Protein AF-A0A7Y5MU22-F1 (afdb_monomer_lite)

Radius of gyration: 21.08 Å; chains: 1; bounding box: 46×29×66 Å

Foldseek 3Di:
DVVLVVLVVVLVVVLVVCVVVVHQSLLSVLVNLLVVLQVVLVVLLVLDDPPDPCVVCVVVVNVVLSVVSVCCCVPPAPSSGHSLPSLLVSLVVLLVSLVVSVVVQDPQCPVVPPPPPVPDDPPDPDPPPVVVLVNLLSVLVNLLSVLSNQLSVLCSVCSNCVVVCVVPVVVNVVSVVVNVVSVVSSVVSNCVSVCSNPPDDPPPDD

Structure (mmCIF, N/CA/C/O backbone):
data_AF-A0A7Y5MU22-F1
#
_entry.id   AF-A0A7Y5MU22-F1
#
loop_
_atom_site.group_PDB
_atom_site.id
_atom_site.type_symbol
_atom_site.label_atom_id
_atom_site.label_alt_id
_atom_site.label_comp_id
_atom_site.label_asym_id
_atom_site.label_entity_id
_atom_site.label_seq_id
_atom_site.pdbx_PDB_ins_code
_atom_site.Cartn_x
_atom_site.Cartn_y
_atom_site.Cartn_z
_atom_site.occupancy
_atom_site.B_iso_or_equiv
_atom_site.auth_seq_id
_atom_site.auth_comp_id
_atom_site.auth_asym_id
_atom_site.auth_atom_id
_atom_site.pdbx_PDB_model_num
ATOM 1 N N . MET A 1 1 ? -1.062 -7.713 10.197 1.00 87.12 1 MET A N 1
ATOM 2 C CA . MET A 1 1 ? 0.164 -6.887 10.253 1.00 87.12 1 MET A CA 1
ATOM 3 C C . MET A 1 1 ? 1.445 -7.706 10.388 1.00 87.12 1 MET A C 1
ATOM 5 O O . MET A 1 1 ? 2.319 -7.531 9.557 1.00 87.12 1 MET A O 1
ATOM 9 N N . GLY A 1 2 ? 1.568 -8.631 11.353 1.00 88.31 2 GLY A N 1
ATOM 10 C CA . GLY A 1 2 ? 2.774 -9.476 11.476 1.00 88.31 2 GLY A CA 1
ATOM 11 C C . GLY A 1 2 ? 3.145 -10.231 10.188 1.00 88.31 2 GLY A C 1
ATOM 12 O O . GLY A 1 2 ? 4.288 -10.161 9.751 1.00 88.31 2 GLY A O 1
ATOM 13 N N . TYR A 1 3 ? 2.160 -10.836 9.510 1.00 90.56 3 TYR A N 1
ATOM 14 C CA . TYR A 1 3 ? 2.365 -11.479 8.202 1.00 90.56 3 TYR A CA 1
ATOM 15 C C . TYR A 1 3 ? 2.928 -10.535 7.131 1.00 90.56 3 TYR A C 1
ATOM 17 O O . TYR A 1 3 ? 3.759 -10.948 6.332 1.00 90.56 3 TYR A O 1
ATOM 25 N N . PHE A 1 4 ? 2.513 -9.265 7.131 1.00 92.38 4 PHE A N 1
ATOM 26 C CA . PHE A 1 4 ? 3.014 -8.268 6.187 1.00 92.38 4 PHE A CA 1
ATOM 27 C C . PHE A 1 4 ? 4.481 -7.914 6.457 1.00 92.38 4 PHE A C 1
ATOM 29 O O . PHE A 1 4 ? 5.261 -7.828 5.517 1.00 92.38 4 PHE A O 1
ATOM 36 N N . LEU A 1 5 ? 4.884 -7.785 7.726 1.00 90.56 5 LEU A N 1
ATOM 37 C CA . LEU A 1 5 ? 6.290 -7.550 8.074 1.00 90.56 5 LEU A CA 1
ATOM 38 C C . LEU A 1 5 ? 7.186 -8.722 7.663 1.00 90.56 5 LEU A C 1
ATOM 40 O O . LEU A 1 5 ? 8.244 -8.501 7.081 1.00 90.56 5 LEU A O 1
ATOM 44 N N . LEU A 1 6 ? 6.741 -9.958 7.917 1.00 91.81 6 LEU A N 1
ATOM 45 C CA . LEU A 1 6 ? 7.460 -11.157 7.485 1.00 91.81 6 LEU A CA 1
ATOM 46 C C . LEU A 1 6 ? 7.599 -11.191 5.959 1.00 91.81 6 LEU A C 1
ATOM 48 O O . LEU A 1 6 ? 8.692 -11.393 5.440 1.00 91.81 6 LEU A O 1
ATOM 52 N N . PHE A 1 7 ? 6.501 -10.944 5.243 1.00 93.19 7 PHE A N 1
ATOM 53 C CA . PHE A 1 7 ? 6.488 -10.888 3.784 1.00 93.19 7 PHE A CA 1
ATOM 54 C C . PHE A 1 7 ? 7.436 -9.815 3.230 1.00 93.19 7 PHE A C 1
ATOM 56 O O . PHE A 1 7 ? 8.194 -10.077 2.296 1.00 93.19 7 PHE A O 1
ATOM 63 N N . ASN A 1 8 ? 7.439 -8.625 3.834 1.00 91.69 8 ASN A N 1
ATOM 64 C CA . ASN A 1 8 ? 8.326 -7.528 3.455 1.00 91.69 8 ASN A CA 1
ATOM 65 C C . ASN A 1 8 ? 9.801 -7.899 3.660 1.00 91.69 8 ASN A C 1
ATOM 67 O O . ASN A 1 8 ? 10.622 -7.691 2.771 1.00 91.69 8 ASN A O 1
ATOM 71 N N . TRP A 1 9 ? 10.126 -8.509 4.802 1.00 91.12 9 TRP A N 1
ATOM 72 C CA . TRP A 1 9 ? 11.481 -8.972 5.093 1.00 91.12 9 TRP A CA 1
ATOM 73 C C . TRP A 1 9 ? 11.945 -10.064 4.119 1.00 91.12 9 TRP A C 1
ATOM 75 O O . TRP A 1 9 ? 13.054 -9.983 3.599 1.00 91.12 9 TRP A O 1
ATOM 85 N N . LEU A 1 10 ? 11.083 -11.040 3.809 1.00 91.94 10 LEU A N 1
ATOM 86 C CA . LEU A 1 10 ? 11.374 -12.091 2.825 1.00 91.94 10 LEU A CA 1
ATOM 87 C C . LEU A 1 10 ? 11.595 -11.521 1.420 1.00 91.94 10 LEU A C 1
ATOM 89 O O . LEU A 1 10 ? 12.500 -11.960 0.715 1.00 91.94 10 LEU A O 1
ATOM 93 N N . THR A 1 11 ? 10.798 -10.529 1.024 1.00 90.50 11 THR A N 1
ATOM 94 C CA . THR A 1 11 ? 10.950 -9.846 -0.268 1.00 90.50 11 THR A CA 1
ATOM 95 C C . THR A 1 11 ? 12.281 -9.097 -0.331 1.00 90.50 11 THR A C 1
ATOM 97 O O . THR A 1 11 ? 13.021 -9.237 -1.297 1.00 90.50 11 THR A O 1
ATOM 100 N N . GLU A 1 12 ? 12.632 -8.343 0.709 1.00 89.50 12 GLU A N 1
ATOM 101 C CA . GLU A 1 12 ? 13.906 -7.618 0.781 1.00 89.50 12 GLU A CA 1
ATOM 102 C C . GLU A 1 12 ? 15.108 -8.579 0.759 1.00 89.50 12 GLU A C 1
ATOM 104 O O . GLU A 1 12 ? 16.077 -8.362 0.030 1.00 89.50 12 GLU A O 1
ATOM 109 N N . ALA A 1 13 ? 15.032 -9.683 1.508 1.00 89.19 13 ALA A N 1
ATOM 110 C CA . ALA A 1 13 ? 16.046 -10.733 1.480 1.00 89.19 13 ALA A CA 1
ATOM 111 C C . ALA A 1 13 ? 16.174 -11.350 0.077 1.00 89.19 13 ALA A C 1
ATOM 113 O O . ALA A 1 13 ? 17.283 -11.470 -0.445 1.00 89.19 13 ALA A O 1
ATOM 114 N N . GLY A 1 14 ? 15.048 -11.668 -0.569 1.00 89.88 14 GLY A N 1
ATOM 115 C CA . GLY A 1 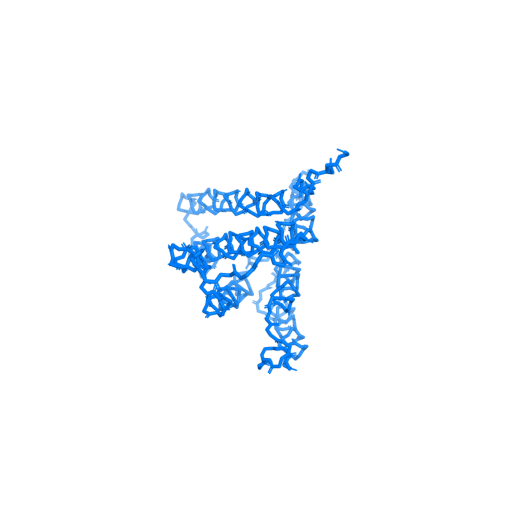14 ? 15.014 -12.177 -1.939 1.00 89.88 14 GLY A CA 1
ATOM 116 C C . GLY A 1 14 ? 15.605 -11.196 -2.953 1.00 89.88 14 GLY A C 1
ATOM 117 O O . GLY A 1 14 ? 16.352 -11.610 -3.837 1.00 89.88 14 GLY A O 1
ATOM 118 N N . ALA A 1 15 ? 15.350 -9.894 -2.798 1.00 88.88 15 ALA A N 1
ATOM 119 C CA . ALA A 1 15 ? 15.909 -8.863 -3.668 1.00 88.88 15 ALA A CA 1
ATOM 120 C C . ALA A 1 15 ? 17.438 -8.802 -3.557 1.00 88.88 15 ALA A C 1
ATOM 122 O O . ALA A 1 15 ? 18.121 -8.687 -4.574 1.00 88.88 15 ALA A O 1
ATOM 123 N N . ARG A 1 16 ? 17.984 -8.932 -2.340 1.00 88.31 16 ARG A N 1
ATOM 124 C CA . ARG A 1 16 ? 19.437 -8.986 -2.110 1.00 88.31 16 ARG A CA 1
ATOM 125 C C . ARG A 1 16 ? 20.054 -10.238 -2.716 1.00 88.31 16 ARG A C 1
ATOM 127 O O . ARG A 1 16 ? 21.064 -10.133 -3.401 1.00 88.31 16 ARG A O 1
ATOM 134 N N . VAL A 1 17 ? 19.430 -11.402 -2.523 1.00 90.25 17 VAL A N 1
ATOM 135 C CA . VAL A 1 17 ? 19.883 -12.661 -3.142 1.00 90.25 17 VAL A CA 1
ATOM 136 C C . VAL A 1 17 ? 19.875 -12.557 -4.669 1.00 90.25 17 VAL A C 1
ATOM 138 O O . VAL A 1 17 ? 20.854 -12.937 -5.303 1.00 90.25 17 VAL A O 1
ATOM 141 N N . ALA A 1 18 ? 18.827 -11.983 -5.267 1.00 87.81 18 ALA A N 1
ATOM 142 C CA . ALA A 1 18 ? 18.761 -11.771 -6.713 1.00 87.81 18 ALA A CA 1
ATOM 143 C C . ALA A 1 18 ? 19.910 -10.884 -7.222 1.00 87.81 18 ALA A C 1
ATOM 145 O O . ALA A 1 18 ? 20.525 -11.217 -8.232 1.00 87.81 18 ALA A O 1
ATOM 146 N N . ILE A 1 19 ? 20.253 -9.816 -6.489 1.00 87.38 19 ILE A N 1
ATOM 147 C CA . ILE A 1 19 ? 21.411 -8.964 -6.802 1.00 87.38 19 ILE A CA 1
ATOM 148 C C . ILE A 1 19 ? 22.719 -9.768 -6.745 1.00 87.38 19 ILE A C 1
ATOM 150 O O . ILE A 1 19 ? 23.529 -9.659 -7.661 1.00 87.38 19 ILE A O 1
ATOM 154 N N . TYR A 1 20 ? 22.921 -10.605 -5.718 1.00 89.06 20 TYR A N 1
ATOM 155 C CA . TYR A 1 20 ? 24.116 -11.458 -5.612 1.00 89.06 20 TYR A CA 1
ATOM 156 C C . TYR A 1 20 ? 24.234 -12.475 -6.753 1.00 89.06 20 TYR A C 1
ATOM 158 O O . TYR A 1 20 ? 25.341 -12.802 -7.170 1.00 89.06 20 TYR A O 1
ATOM 166 N N . LEU A 1 21 ? 23.104 -12.954 -7.275 1.00 90.19 21 LEU A N 1
ATOM 167 C CA . LEU A 1 21 ? 23.041 -13.864 -8.421 1.00 90.19 21 LEU A CA 1
ATOM 168 C C . LEU A 1 21 ? 23.053 -13.130 -9.776 1.00 90.19 21 LEU A C 1
ATOM 170 O O . LEU A 1 21 ? 22.730 -13.739 -10.796 1.00 90.19 21 LEU A O 1
ATOM 174 N N . SER A 1 22 ? 23.362 -11.825 -9.802 1.00 82.75 22 SER A N 1
ATOM 175 C CA . SER A 1 22 ? 23.325 -10.965 -11.000 1.00 82.75 22 SER A CA 1
ATOM 176 C C . SER A 1 22 ? 21.995 -11.025 -11.767 1.00 82.75 22 SER A C 1
ATOM 178 O O . SER A 1 22 ? 21.937 -10.787 -12.973 1.00 82.75 22 SER A O 1
ATOM 180 N N . SER A 1 23 ? 20.912 -11.368 -11.070 1.00 81.38 23 SER A N 1
ATOM 181 C CA . SER A 1 23 ? 19.576 -11.535 -11.628 1.00 81.38 23 SER A CA 1
ATOM 182 C C . SER A 1 23 ? 18.755 -10.263 -11.438 1.00 81.38 23 SER A C 1
ATOM 184 O O . SER A 1 23 ? 18.886 -9.549 -10.444 1.00 81.38 23 SER A O 1
ATOM 186 N N . ASN A 1 24 ? 17.863 -9.980 -12.386 1.00 83.81 24 ASN A N 1
ATOM 187 C CA . ASN A 1 24 ? 16.955 -8.844 -12.276 1.00 83.81 24 ASN A CA 1
ATOM 188 C C . ASN A 1 24 ? 15.971 -9.071 -11.110 1.00 83.81 24 ASN A C 1
ATOM 190 O O . ASN A 1 24 ? 15.262 -10.076 -11.084 1.00 83.81 24 ASN A O 1
ATOM 194 N N . ASN A 1 25 ? 15.913 -8.138 -10.158 1.00 88.94 25 ASN A N 1
ATOM 195 C CA . ASN A 1 25 ? 15.029 -8.202 -8.991 1.00 88.94 25 ASN A CA 1
ATOM 196 C C . ASN A 1 25 ? 13.641 -7.572 -9.235 1.00 88.94 25 ASN A C 1
ATOM 198 O O . ASN A 1 25 ? 12.764 -7.676 -8.377 1.00 88.94 25 ASN A O 1
ATOM 202 N N . LEU A 1 26 ? 13.407 -6.965 -10.405 1.00 88.62 26 LEU A N 1
ATOM 203 C CA . LEU A 1 26 ? 12.129 -6.346 -10.770 1.00 88.62 26 LEU A CA 1
ATOM 204 C C . LEU A 1 26 ? 10.929 -7.311 -10.754 1.00 88.62 26 LEU A C 1
ATOM 206 O O . LEU A 1 26 ? 9.873 -6.889 -10.280 1.00 88.62 26 LEU A O 1
ATOM 210 N N . PRO A 1 27 ? 11.047 -8.605 -11.118 1.00 91.88 27 PRO A N 1
ATOM 211 C CA . PRO A 1 27 ? 9.957 -9.565 -10.924 1.00 91.88 27 PRO A CA 1
ATOM 212 C C . PRO A 1 27 ? 9.470 -9.649 -9.474 1.00 91.88 27 PRO A C 1
ATOM 214 O O . PRO A 1 27 ? 8.273 -9.793 -9.213 1.00 91.88 27 PRO A O 1
ATOM 217 N N . LEU A 1 28 ? 10.385 -9.487 -8.517 1.00 92.12 28 LEU A N 1
ATOM 218 C CA . LEU A 1 28 ? 10.060 -9.511 -7.097 1.00 92.12 28 LEU A CA 1
ATOM 219 C C . LEU A 1 28 ? 9.241 -8.283 -6.680 1.00 92.12 28 LEU A C 1
ATOM 221 O O . LEU A 1 28 ? 8.392 -8.389 -5.799 1.00 92.12 28 LEU A O 1
ATOM 225 N N . LEU A 1 29 ? 9.423 -7.141 -7.352 1.00 91.75 29 LEU A N 1
ATOM 226 C CA . LEU A 1 29 ? 8.615 -5.938 -7.139 1.00 91.75 29 LEU A CA 1
ATOM 227 C C . LEU A 1 29 ? 7.152 -6.147 -7.568 1.00 91.75 29 LEU A C 1
ATOM 229 O O . LEU A 1 29 ? 6.239 -5.669 -6.886 1.00 91.75 29 LEU A O 1
ATOM 233 N N . HIS A 1 30 ? 6.906 -6.874 -8.664 1.00 94.31 30 HIS A N 1
ATOM 234 C CA . HIS A 1 30 ? 5.547 -7.235 -9.100 1.00 94.31 30 HIS A CA 1
ATOM 235 C C . HIS A 1 30 ? 4.865 -8.138 -8.070 1.00 94.31 30 HIS A C 1
ATOM 237 O O . HIS A 1 30 ? 3.757 -7.839 -7.618 1.00 94.31 30 HIS A O 1
ATOM 243 N N . PHE A 1 31 ? 5.571 -9.177 -7.615 1.00 94.75 31 PHE A N 1
ATOM 244 C CA . PHE A 1 31 ? 5.080 -10.074 -6.567 1.00 94.75 31 PHE A CA 1
ATOM 245 C C . PHE A 1 31 ? 4.811 -9.338 -5.247 1.00 94.75 31 PHE A C 1
ATOM 247 O O . PHE A 1 31 ? 3.752 -9.502 -4.635 1.00 94.75 31 PHE A O 1
ATOM 254 N N . TYR A 1 32 ? 5.732 -8.460 -4.846 1.00 94.56 32 TYR A N 1
ATOM 255 C CA . TYR A 1 32 ? 5.586 -7.621 -3.663 1.00 94.56 32 TYR A CA 1
ATOM 256 C C . TYR A 1 32 ? 4.342 -6.740 -3.730 1.00 94.56 32 TYR A C 1
ATOM 258 O O . TYR A 1 32 ? 3.617 -6.632 -2.749 1.00 94.56 32 TYR A O 1
ATOM 266 N N . THR A 1 33 ? 4.068 -6.137 -4.887 1.00 96.19 33 THR A N 1
ATOM 267 C CA . THR A 1 33 ? 2.918 -5.239 -5.077 1.00 96.19 33 THR A CA 1
ATOM 268 C C . THR A 1 33 ? 1.593 -5.968 -4.857 1.00 96.19 33 THR A C 1
ATOM 270 O O . THR A 1 33 ? 0.709 -5.455 -4.170 1.00 96.19 33 THR A O 1
ATOM 273 N N . LEU A 1 34 ? 1.470 -7.193 -5.376 1.00 97.31 34 LEU A N 1
ATOM 274 C CA . LEU A 1 34 ? 0.292 -8.029 -5.148 1.00 97.31 34 LEU A CA 1
ATOM 275 C C . LEU A 1 34 ? 0.168 -8.440 -3.673 1.00 97.31 34 LEU A C 1
ATOM 277 O O . LEU A 1 34 ? -0.903 -8.298 -3.081 1.00 97.31 34 LEU A O 1
ATOM 281 N N . GLY A 1 35 ? 1.256 -8.926 -3.069 1.00 97.00 35 GLY A N 1
ATOM 282 C CA . GLY A 1 35 ? 1.254 -9.361 -1.671 1.00 97.00 35 GLY A CA 1
ATOM 283 C C . GLY A 1 35 ? 0.973 -8.221 -0.690 1.00 97.00 35 GLY A C 1
ATOM 284 O O . GLY A 1 35 ? 0.195 -8.393 0.247 1.00 97.00 35 GLY A O 1
ATOM 285 N N . GLU A 1 36 ? 1.535 -7.038 -0.936 1.00 96.44 36 GLU A N 1
ATOM 286 C CA . GLU A 1 36 ? 1.271 -5.815 -0.177 1.00 96.44 36 GLU A CA 1
ATOM 287 C C . GLU A 1 36 ? -0.216 -5.470 -0.190 1.00 96.44 36 GLU A C 1
ATOM 289 O O . GLU A 1 36 ? -0.826 -5.337 0.875 1.00 96.44 36 GLU A O 1
ATOM 294 N N . PHE A 1 37 ? -0.810 -5.390 -1.384 1.00 97.88 37 PHE A N 1
ATOM 295 C CA . PHE A 1 37 ? -2.230 -5.103 -1.530 1.00 97.88 37 PHE A CA 1
ATOM 296 C C . PHE A 1 37 ? -3.088 -6.120 -0.775 1.00 97.88 37 PHE A C 1
ATOM 298 O O . PHE A 1 37 ? -3.954 -5.732 0.011 1.00 97.88 37 PHE A O 1
ATOM 305 N N . VAL A 1 38 ? -2.830 -7.417 -0.959 1.00 97.81 38 VAL A N 1
ATOM 306 C CA . VAL A 1 38 ? -3.622 -8.482 -0.335 1.00 97.81 38 VAL A CA 1
ATOM 307 C C . VAL A 1 38 ? -3.510 -8.431 1.190 1.00 97.81 38 VAL A C 1
ATOM 309 O O . VAL A 1 38 ? -4.525 -8.354 1.888 1.00 97.81 38 VAL A O 1
ATOM 312 N N . LEU A 1 39 ? -2.289 -8.438 1.729 1.00 97.25 39 LEU A N 1
ATOM 313 C CA . LEU A 1 39 ? -2.054 -8.519 3.173 1.00 97.25 39 LEU A CA 1
ATOM 314 C C . LEU A 1 39 ? -2.563 -7.280 3.915 1.00 97.25 39 LEU A C 1
ATOM 316 O O . LEU A 1 39 ? -3.144 -7.411 4.999 1.00 97.25 39 LEU A O 1
ATOM 320 N N . LEU A 1 40 ? -2.386 -6.087 3.342 1.00 96.06 40 LEU A N 1
ATOM 321 C CA . LEU A 1 40 ? -2.893 -4.859 3.950 1.00 96.06 40 LEU A CA 1
ATOM 322 C C . LEU A 1 40 ? -4.407 -4.715 3.789 1.00 96.06 40 LEU A C 1
ATOM 324 O O . LEU A 1 40 ? -5.062 -4.267 4.727 1.00 96.06 40 LEU A O 1
ATOM 328 N N . SER A 1 41 ? -4.995 -5.181 2.685 1.00 96.56 41 SER A N 1
ATOM 329 C CA . SER A 1 41 ? -6.457 -5.244 2.547 1.00 96.56 41 SER A CA 1
ATOM 330 C C . SER A 1 41 ? -7.082 -6.134 3.619 1.00 96.56 41 SER A C 1
ATOM 332 O O . SER A 1 41 ? -8.057 -5.742 4.262 1.00 96.56 41 SER A O 1
ATOM 334 N N . PHE A 1 42 ? -6.498 -7.309 3.880 1.00 95.81 42 PHE A N 1
ATOM 335 C CA . PHE A 1 42 ? -6.946 -8.170 4.977 1.00 95.81 42 PHE A CA 1
ATOM 336 C C . PHE A 1 42 ? -6.769 -7.514 6.345 1.00 95.81 42 PHE A C 1
ATOM 338 O O . PHE A 1 42 ? -7.655 -7.633 7.189 1.00 95.81 42 PHE A O 1
ATOM 345 N N . PHE A 1 43 ? -5.670 -6.790 6.563 1.00 94.44 43 PHE A N 1
ATOM 346 C CA . PHE A 1 43 ? -5.491 -6.013 7.786 1.00 94.44 43 PHE A CA 1
ATOM 347 C C . PHE A 1 43 ? -6.615 -4.980 7.956 1.00 94.44 43 PHE A C 1
ATOM 349 O O . PHE A 1 43 ? -7.325 -5.024 8.958 1.00 94.44 43 PHE A O 1
ATOM 356 N N . TYR A 1 44 ? -6.870 -4.129 6.962 1.00 93.50 44 TYR A N 1
ATOM 357 C CA . TYR A 1 44 ? -7.929 -3.119 7.040 1.00 93.50 44 TYR A CA 1
ATOM 358 C C . TYR A 1 44 ? -9.339 -3.710 7.145 1.00 93.50 44 TYR A C 1
ATOM 360 O O . TYR A 1 44 ? -10.182 -3.165 7.857 1.00 93.50 44 TYR A O 1
ATOM 368 N N . ARG A 1 45 ? -9.601 -4.879 6.549 1.00 92.94 45 ARG A N 1
ATOM 369 C CA . ARG A 1 45 ? -10.867 -5.605 6.753 1.00 92.94 45 ARG A CA 1
ATOM 370 C C . ARG A 1 45 ? -11.142 -5.907 8.226 1.00 92.94 45 ARG A C 1
ATOM 372 O O . ARG A 1 45 ? -12.302 -5.875 8.631 1.00 92.94 45 ARG A O 1
ATOM 379 N N . THR A 1 46 ? -10.108 -6.219 9.013 1.00 89.44 46 THR A N 1
ATOM 380 C CA . THR A 1 46 ? -10.271 -6.471 10.457 1.00 89.44 46 THR A CA 1
ATOM 381 C C . THR A 1 46 ? -10.567 -5.201 11.250 1.00 89.44 46 THR A C 1
ATOM 383 O O . THR A 1 46 ? -11.182 -5.284 12.308 1.00 89.44 46 THR A O 1
ATOM 386 N N . LEU A 1 47 ? -10.181 -4.038 10.719 1.00 87.75 47 LEU A N 1
ATOM 387 C CA . LEU A 1 47 ? -10.391 -2.737 11.348 1.00 87.75 47 LEU A CA 1
ATOM 388 C C . LEU A 1 47 ? -11.758 -2.128 11.026 1.00 87.75 47 LEU A C 1
ATOM 390 O O . LEU A 1 47 ? -12.308 -1.387 11.838 1.00 87.75 47 LEU A O 1
ATOM 394 N N . PHE A 1 48 ? -12.310 -2.416 9.846 1.00 87.75 48 PHE A N 1
ATOM 395 C CA . PHE A 1 48 ? -13.572 -1.822 9.419 1.00 87.75 48 PHE A CA 1
ATOM 396 C C . PHE A 1 48 ? -14.814 -2.506 10.026 1.00 87.75 48 PHE A C 1
ATOM 398 O O . PHE A 1 48 ? -14.833 -3.733 10.206 1.00 87.75 48 PHE A O 1
ATOM 405 N N . PRO A 1 49 ? -15.894 -1.735 10.290 1.00 80.94 49 PRO A N 1
ATOM 406 C CA . PRO A 1 49 ? -17.134 -2.260 10.856 1.00 80.94 49 PRO A CA 1
ATOM 407 C C . PRO A 1 49 ? -17.728 -3.431 10.064 1.00 80.94 49 PRO A C 1
ATOM 409 O O . PRO A 1 49 ? -17.658 -3.479 8.834 1.00 80.94 49 PRO A O 1
ATOM 412 N N . GLN A 1 50 ? -18.378 -4.357 10.781 1.00 76.00 50 GLN A N 1
ATOM 413 C CA . GLN A 1 50 ? -18.979 -5.572 10.211 1.00 76.00 50 GLN A CA 1
ATOM 414 C C . GLN A 1 50 ? -19.988 -5.277 9.084 1.00 76.00 50 GLN A C 1
ATOM 416 O O . GLN A 1 50 ? -20.016 -5.979 8.076 1.00 76.00 50 GLN A O 1
ATOM 421 N N . HIS A 1 51 ? -20.768 -4.207 9.243 1.00 73.25 51 HIS A N 1
ATOM 422 C CA . HIS A 1 51 ? -21.874 -3.841 8.353 1.00 73.25 51 HIS A CA 1
ATOM 423 C C . HIS A 1 51 ? -21.530 -2.714 7.363 1.00 73.25 51 HIS A C 1
ATOM 425 O O . HIS A 1 51 ? -22.416 -2.188 6.698 1.00 73.25 51 HIS A O 1
ATOM 431 N N . GLY A 1 52 ? -20.256 -2.325 7.252 1.00 78.38 52 GLY A N 1
ATOM 432 C CA . GLY A 1 52 ? -19.833 -1.272 6.326 1.00 78.38 52 GLY A CA 1
ATOM 433 C C . GLY A 1 52 ? -19.803 -1.731 4.863 1.00 78.38 52 GLY A C 1
ATOM 434 O O . GLY A 1 52 ? -19.529 -2.899 4.572 1.00 78.38 52 GLY A O 1
ATOM 435 N N . PHE A 1 53 ? -19.995 -0.784 3.935 1.00 82.44 53 PHE A N 1
ATOM 436 C CA . PHE A 1 53 ? -19.874 -0.985 2.479 1.00 82.44 53 PHE A CA 1
ATOM 437 C C . PHE A 1 53 ? -18.625 -1.795 2.105 1.00 82.44 53 PHE A C 1
ATOM 439 O O . PHE A 1 53 ? -18.703 -2.774 1.364 1.00 82.44 53 PHE A O 1
ATOM 446 N N . PHE A 1 54 ? -17.479 -1.433 2.689 1.00 82.62 54 PHE A N 1
ATOM 447 C CA . PHE A 1 54 ? -16.203 -2.078 2.407 1.00 82.62 54 PHE A CA 1
ATOM 448 C C . PHE A 1 54 ? -16.216 -3.581 2.688 1.00 82.62 54 PHE A C 1
ATOM 450 O O . PHE A 1 54 ? -15.711 -4.367 1.895 1.00 82.62 54 PHE A O 1
ATOM 457 N N . ARG A 1 55 ? -16.815 -4.005 3.804 1.00 84.62 55 ARG A N 1
ATOM 458 C CA . ARG A 1 55 ? -16.803 -5.414 4.203 1.00 84.62 55 ARG A CA 1
ATOM 459 C C . ARG A 1 55 ? -17.762 -6.255 3.367 1.00 84.62 55 ARG A C 1
ATOM 461 O O . ARG A 1 55 ? -17.446 -7.411 3.095 1.00 84.62 55 ARG A O 1
ATOM 468 N N . LYS A 1 56 ? -18.870 -5.659 2.908 1.00 89.44 56 LYS A N 1
ATOM 469 C CA . LYS A 1 56 ? -19.813 -6.282 1.967 1.00 89.44 56 LYS A CA 1
ATOM 470 C C . LYS A 1 56 ? -19.153 -6.572 0.617 1.00 89.44 56 LYS A C 1
ATOM 472 O O . LYS A 1 56 ? -19.293 -7.674 0.099 1.00 89.44 56 LYS A O 1
ATOM 477 N N . TYR A 1 57 ? -18.409 -5.609 0.074 1.00 92.38 57 TYR A N 1
ATOM 478 C CA . TYR A 1 57 ? -17.765 -5.734 -1.240 1.00 92.38 57 TYR A CA 1
ATOM 479 C C . TYR A 1 57 ? -16.297 -6.169 -1.175 1.00 92.38 57 TYR A C 1
ATOM 481 O O . TYR A 1 57 ? -15.623 -6.192 -2.201 1.00 92.38 57 TYR A O 1
ATOM 489 N N . PHE A 1 58 ? -15.798 -6.547 0.006 1.00 93.62 58 PHE A N 1
ATOM 490 C CA . PHE A 1 58 ? -14.377 -6.813 0.236 1.00 93.62 58 PHE A CA 1
ATOM 491 C C . PHE A 1 58 ? -13.793 -7.817 -0.758 1.00 93.62 58 PHE A C 1
ATOM 493 O O . PHE A 1 58 ? -12.769 -7.544 -1.372 1.00 93.62 58 PHE A O 1
ATOM 500 N N . VAL A 1 59 ? -14.453 -8.967 -0.927 1.00 94.69 59 VAL A N 1
ATOM 501 C CA . VAL A 1 59 ? -13.966 -10.035 -1.813 1.00 94.69 59 VAL A CA 1
ATOM 502 C C . VAL A 1 59 ? -13.959 -9.563 -3.265 1.00 94.69 59 VAL A C 1
ATOM 504 O O . VAL A 1 59 ? -12.982 -9.788 -3.965 1.00 94.69 59 VAL A O 1
ATOM 507 N N . VAL A 1 60 ? -14.996 -8.840 -3.695 1.00 96.12 60 VAL A N 1
ATOM 508 C CA . VAL A 1 60 ? -15.079 -8.301 -5.060 1.00 96.12 60 VAL A CA 1
ATOM 509 C C . VAL A 1 60 ? -13.954 -7.297 -5.314 1.00 96.12 60 VAL A C 1
ATOM 511 O O . VAL A 1 60 ? -13.266 -7.412 -6.324 1.00 96.12 60 VAL A O 1
ATOM 514 N N . ILE A 1 61 ? -13.720 -6.354 -4.394 1.00 94.88 61 ILE A N 1
ATOM 515 C CA . ILE A 1 61 ? -12.643 -5.357 -4.508 1.00 94.88 61 ILE A CA 1
ATOM 516 C C . ILE A 1 61 ? -11.276 -6.047 -4.520 1.00 94.88 61 ILE A C 1
ATOM 518 O O 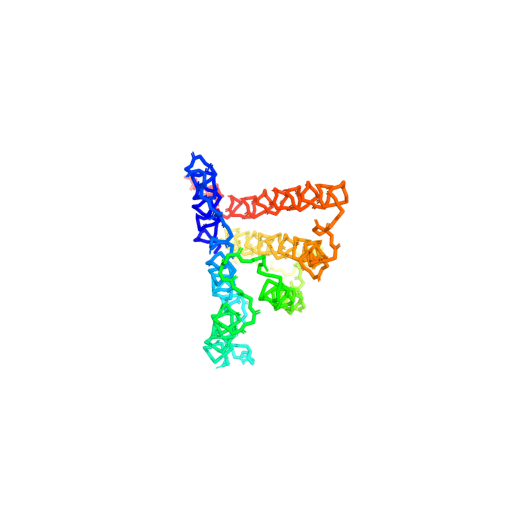. ILE A 1 61 ? -10.466 -5.772 -5.402 1.00 94.88 61 ILE A O 1
ATOM 522 N N . LEU A 1 62 ? -11.037 -6.963 -3.575 1.00 96.94 62 LEU A N 1
ATOM 523 C CA . LEU A 1 62 ? -9.787 -7.710 -3.463 1.00 96.94 62 LEU A CA 1
ATOM 524 C C . LEU A 1 62 ? -9.498 -8.477 -4.756 1.00 96.94 62 LEU A C 1
ATOM 526 O O . LEU A 1 62 ? -8.448 -8.286 -5.358 1.00 96.94 62 LEU A O 1
ATOM 530 N N . THR A 1 63 ? -10.443 -9.293 -5.224 1.00 97.12 63 THR A N 1
ATOM 531 C CA . THR A 1 63 ? -10.260 -10.091 -6.440 1.00 97.12 63 THR A CA 1
ATOM 532 C C . THR A 1 63 ? -10.096 -9.206 -7.672 1.00 97.12 63 THR A C 1
ATOM 534 O O . THR A 1 63 ? -9.188 -9.443 -8.460 1.00 97.12 63 THR A O 1
ATOM 537 N N . THR A 1 64 ? -10.908 -8.156 -7.826 1.00 97.00 64 THR A N 1
ATOM 538 C CA . THR A 1 64 ? -10.836 -7.260 -8.993 1.00 97.00 64 THR A CA 1
ATOM 539 C C . THR A 1 64 ? -9.494 -6.543 -9.061 1.00 97.00 64 THR A C 1
ATOM 541 O O . THR A 1 64 ? -8.839 -6.565 -10.098 1.00 97.00 64 THR A O 1
ATOM 544 N N . VAL A 1 65 ? -9.039 -5.941 -7.960 1.00 97.56 65 VAL A N 1
ATOM 545 C CA . VAL A 1 65 ? -7.763 -5.212 -7.942 1.00 97.56 65 VAL A CA 1
ATOM 546 C C . VAL A 1 65 ? -6.583 -6.173 -8.079 1.00 97.56 65 VAL A C 1
ATOM 548 O O . VAL A 1 65 ? -5.658 -5.880 -8.830 1.00 97.56 65 VAL A O 1
ATOM 551 N N . SER A 1 66 ? -6.617 -7.348 -7.439 1.00 97.88 66 SER A N 1
ATOM 552 C CA . SER A 1 66 ? -5.588 -8.377 -7.639 1.00 97.88 66 SER A CA 1
ATOM 553 C C . SER A 1 66 ? -5.498 -8.826 -9.099 1.00 97.88 66 SER A C 1
ATOM 555 O O . SER A 1 66 ? -4.393 -8.949 -9.625 1.00 97.88 66 SER A O 1
ATOM 557 N N . LEU A 1 67 ? -6.638 -9.015 -9.772 1.00 97.25 67 LEU A N 1
ATOM 558 C CA . LEU A 1 67 ? -6.667 -9.311 -11.204 1.00 97.25 67 LEU A CA 1
ATOM 559 C C . LEU A 1 67 ? -6.090 -8.154 -12.019 1.00 97.25 67 LEU A C 1
ATOM 561 O O . LEU A 1 67 ? -5.249 -8.400 -12.873 1.00 97.25 67 LEU A O 1
ATOM 565 N N . LEU A 1 68 ? -6.458 -6.903 -11.729 1.00 96.81 68 LEU A N 1
ATOM 566 C CA . LEU A 1 68 ? -5.894 -5.734 -12.415 1.00 96.81 68 LEU A CA 1
ATOM 567 C C . LEU A 1 68 ? -4.368 -5.642 -12.262 1.00 96.81 68 LEU A C 1
ATOM 569 O O . LEU A 1 68 ? -3.689 -5.314 -13.230 1.00 96.81 68 LEU A O 1
ATOM 573 N N . ILE A 1 69 ? -3.816 -5.975 -11.090 1.00 96.94 69 ILE A N 1
ATOM 574 C CA . ILE A 1 69 ? -2.360 -6.017 -10.867 1.00 96.94 69 ILE A CA 1
ATOM 575 C C . ILE A 1 69 ? -1.706 -7.077 -11.765 1.00 96.94 69 ILE A C 1
ATOM 577 O O . ILE A 1 69 ? -0.708 -6.789 -12.419 1.00 96.94 69 ILE A O 1
ATOM 581 N N . VAL A 1 70 ? -2.272 -8.285 -11.833 1.00 96.50 70 VAL A N 1
ATOM 582 C CA . VAL A 1 70 ? -1.729 -9.371 -12.671 1.00 96.50 70 VAL A CA 1
ATOM 583 C C . VAL A 1 70 ? -1.866 -9.044 -14.159 1.00 96.50 70 VAL A C 1
ATOM 585 O O . VAL A 1 70 ? -0.918 -9.214 -14.923 1.00 96.50 70 VAL A O 1
ATOM 588 N N . LEU A 1 71 ? -3.022 -8.520 -14.572 1.00 96.00 71 LEU A N 1
ATOM 589 C CA . LEU A 1 71 ? -3.268 -8.085 -15.945 1.00 96.00 71 LEU A CA 1
ATOM 590 C C . LEU A 1 71 ? -2.331 -6.939 -16.345 1.00 96.00 71 LEU A C 1
ATOM 592 O O . LEU A 1 71 ? -1.853 -6.932 -17.476 1.00 96.00 71 LEU A O 1
ATOM 596 N N . ASN A 1 72 ? -1.997 -6.022 -15.429 1.00 95.75 72 ASN A N 1
ATOM 597 C CA . ASN A 1 72 ? -0.981 -4.997 -15.675 1.00 95.75 72 ASN A CA 1
ATOM 598 C C . ASN A 1 72 ? 0.362 -5.633 -16.051 1.00 95.75 72 ASN A C 1
ATOM 600 O O . ASN A 1 72 ? 0.967 -5.214 -17.033 1.00 95.75 72 ASN A O 1
ATOM 604 N N . THR A 1 73 ? 0.797 -6.669 -15.329 1.00 94.88 73 THR A N 1
ATOM 605 C CA . THR A 1 73 ? 2.066 -7.351 -15.620 1.00 94.88 73 THR A CA 1
ATOM 606 C C . THR A 1 73 ? 2.052 -8.101 -16.960 1.00 94.88 73 THR A C 1
ATOM 608 O O . THR A 1 73 ? 3.073 -8.179 -17.640 1.00 94.88 73 THR A O 1
ATOM 611 N N . ILE A 1 74 ? 0.899 -8.653 -17.353 1.00 94.06 74 ILE A N 1
ATOM 612 C CA . ILE A 1 74 ? 0.752 -9.421 -18.601 1.00 94.06 74 ILE A CA 1
ATOM 613 C C . ILE A 1 74 ? 0.639 -8.499 -19.824 1.00 94.06 74 ILE A C 1
ATOM 615 O O . ILE A 1 74 ? 1.244 -8.783 -20.855 1.00 94.06 74 ILE A O 1
ATOM 619 N N . PHE A 1 75 ? -0.131 -7.412 -19.723 1.00 94.94 75 PHE A N 1
ATOM 620 C CA . PHE A 1 75 ? -0.541 -6.613 -20.885 1.00 94.94 75 PHE A CA 1
ATOM 621 C C . PHE A 1 75 ? 0.096 -5.222 -20.973 1.00 94.94 75 PHE A C 1
ATOM 623 O O . PHE A 1 75 ? 0.230 -4.704 -22.078 1.00 94.94 75 PHE A O 1
ATOM 630 N N . LEU A 1 76 ? 0.463 -4.594 -19.849 1.00 91.88 76 LEU A N 1
ATOM 631 C CA . LEU A 1 76 ? 0.880 -3.182 -19.824 1.00 91.88 76 LEU A CA 1
ATOM 632 C C . LEU A 1 76 ? 2.363 -2.996 -19.491 1.00 91.88 76 LEU A C 1
ATOM 634 O O . LEU A 1 76 ? 3.060 -2.245 -20.170 1.00 91.88 76 LEU A O 1
ATOM 638 N N . GLN A 1 77 ? 2.859 -3.656 -18.445 1.00 91.31 7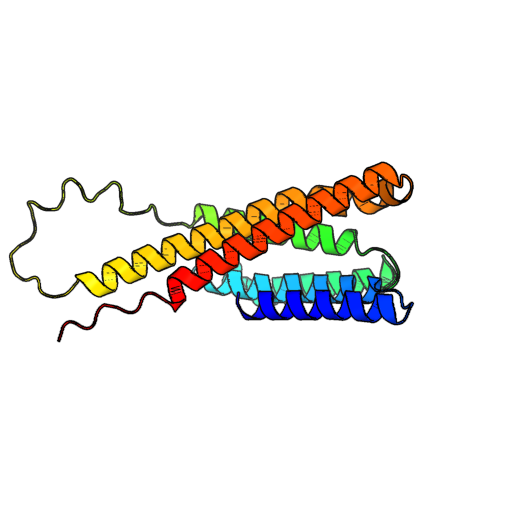7 GLN A N 1
ATOM 639 C CA . GLN A 1 77 ? 4.232 -3.512 -17.967 1.00 91.31 77 GLN A CA 1
ATOM 640 C C . GLN A 1 77 ? 4.857 -4.882 -17.738 1.00 91.31 77 GLN A C 1
ATOM 642 O O . GLN A 1 77 ? 4.481 -5.578 -16.804 1.00 91.31 77 GLN A O 1
ATOM 647 N N . SER A 1 78 ? 5.856 -5.236 -18.549 1.00 92.25 78 SER A N 1
ATOM 648 C CA . SER A 1 78 ? 6.596 -6.496 -18.404 1.00 92.25 78 SER A CA 1
ATOM 649 C C . SER A 1 78 ? 7.043 -6.749 -16.959 1.00 92.25 78 SER A C 1
ATOM 651 O O . SER A 1 78 ? 7.421 -5.825 -16.235 1.00 92.25 78 SER A O 1
ATOM 653 N N . ILE A 1 79 ? 7.092 -8.023 -16.563 1.00 92.56 79 ILE A N 1
ATOM 654 C CA . ILE A 1 79 ? 7.593 -8.462 -15.253 1.00 92.56 79 ILE A CA 1
ATOM 655 C C . ILE A 1 79 ? 9.045 -8.020 -14.979 1.00 92.56 79 ILE A C 1
ATOM 657 O O . ILE A 1 79 ? 9.459 -7.907 -13.828 1.00 92.56 79 ILE A O 1
ATOM 661 N N . TYR A 1 80 ? 9.812 -7.725 -16.033 1.00 90.56 80 TYR A N 1
ATOM 662 C CA . TYR A 1 80 ? 11.184 -7.211 -15.951 1.00 90.56 80 TYR A CA 1
ATOM 663 C C . TYR A 1 80 ? 11.277 -5.683 -16.017 1.00 90.56 80 TYR A C 1
ATOM 665 O O . TYR A 1 80 ? 12.382 -5.146 -15.997 1.00 90.56 80 TYR A O 1
ATOM 673 N N . ALA A 1 81 ? 10.144 -4.987 -16.115 1.00 89.00 81 ALA A N 1
ATOM 674 C CA . ALA A 1 81 ? 10.054 -3.535 -16.077 1.00 89.00 81 ALA A CA 1
ATOM 675 C C . ALA A 1 81 ? 9.613 -3.049 -14.689 1.00 89.00 81 ALA A C 1
ATOM 677 O O . ALA A 1 81 ? 9.046 -3.795 -13.885 1.00 89.00 81 ALA A O 1
ATOM 678 N N . PHE A 1 82 ? 9.870 -1.771 -14.411 1.00 88.62 82 PHE A N 1
ATOM 679 C CA . PHE A 1 82 ? 9.473 -1.148 -13.156 1.00 88.62 82 PHE A CA 1
ATOM 680 C C . PHE A 1 82 ? 7.943 -1.083 -13.039 1.00 88.62 82 PHE A C 1
ATOM 682 O O . PHE A 1 82 ? 7.269 -0.555 -13.922 1.00 88.62 82 PHE A O 1
ATOM 689 N N . ASN A 1 83 ? 7.391 -1.623 -11.950 1.00 91.62 83 ASN A N 1
ATOM 690 C CA . ASN A 1 83 ? 5.948 -1.812 -11.771 1.00 91.62 83 ASN A CA 1
ATOM 691 C C . ASN A 1 83 ? 5.209 -0.530 -11.338 1.00 91.62 83 ASN A C 1
ATOM 693 O O . ASN A 1 83 ? 4.544 -0.511 -10.303 1.00 91.62 83 ASN A O 1
ATOM 697 N N . SER A 1 84 ? 5.365 0.564 -12.084 1.00 92.75 84 SER A N 1
ATOM 698 C CA . SER A 1 84 ? 4.837 1.886 -11.722 1.00 92.75 84 SER A CA 1
ATOM 699 C C . SER A 1 84 ? 3.316 1.905 -11.590 1.00 92.75 84 SER A C 1
ATOM 701 O O . SER A 1 84 ? 2.802 2.379 -10.582 1.00 92.75 84 SER A O 1
ATOM 703 N N . TYR A 1 85 ? 2.585 1.385 -12.581 1.00 93.81 85 TYR A N 1
ATOM 704 C CA . TYR A 1 85 ? 1.133 1.560 -12.660 1.00 93.81 85 TYR A CA 1
ATOM 705 C C . TYR A 1 85 ? 0.407 0.791 -11.560 1.00 93.81 85 TYR A C 1
ATOM 707 O O . TYR A 1 85 ? -0.395 1.372 -10.825 1.00 93.81 85 TYR A O 1
ATOM 715 N N . ALA A 1 86 ? 0.730 -0.495 -11.387 1.00 95.69 86 ALA A N 1
ATOM 716 C CA . ALA A 1 86 ? 0.125 -1.283 -10.322 1.00 95.69 86 ALA A CA 1
ATOM 717 C C . ALA A 1 86 ? 0.547 -0.772 -8.938 1.00 95.69 86 ALA A C 1
ATOM 719 O O . ALA A 1 86 ? -0.296 -0.719 -8.043 1.00 95.69 86 ALA A O 1
ATOM 720 N N . LYS A 1 87 ? 1.804 -0.328 -8.752 1.00 95.12 87 LYS A N 1
ATOM 721 C CA . LYS A 1 87 ? 2.213 0.286 -7.479 1.00 95.12 87 LYS A CA 1
ATOM 722 C C . LYS A 1 87 ? 1.410 1.536 -7.170 1.00 95.12 87 LYS A C 1
ATOM 724 O O . LYS A 1 87 ? 0.849 1.617 -6.083 1.00 95.12 87 LYS A O 1
ATOM 729 N N . THR A 1 88 ? 1.312 2.479 -8.103 1.00 96.00 88 THR A N 1
ATOM 730 C CA . THR A 1 88 ? 0.546 3.713 -7.893 1.00 96.00 88 THR A CA 1
ATOM 731 C C . THR A 1 88 ? -0.906 3.409 -7.521 1.00 96.00 88 THR A C 1
ATOM 733 O O . THR A 1 88 ? -1.408 3.970 -6.548 1.00 96.00 88 THR A O 1
ATOM 736 N N . LEU A 1 89 ? -1.556 2.466 -8.214 1.00 96.56 89 LEU A N 1
ATOM 737 C CA . LEU A 1 89 ? -2.917 2.035 -7.883 1.00 96.56 89 LEU A CA 1
ATOM 738 C C . LEU A 1 89 ? -3.021 1.494 -6.448 1.00 96.56 89 LEU A C 1
ATOM 740 O O . LEU A 1 89 ? -3.884 1.931 -5.685 1.00 96.56 89 LEU A O 1
ATOM 744 N N . VAL A 1 90 ? -2.135 0.568 -6.067 1.00 97.38 90 VAL A N 1
ATOM 745 C CA . VAL A 1 90 ? -2.128 -0.031 -4.723 1.00 97.38 90 VAL A CA 1
ATOM 746 C C . VAL A 1 90 ? -1.936 1.036 -3.649 1.00 97.38 90 VAL A C 1
ATOM 748 O O . VAL A 1 90 ? -2.671 1.047 -2.664 1.00 97.38 90 VAL A O 1
ATOM 751 N N . GLN A 1 91 ? -1.014 1.976 -3.846 1.00 97.12 91 GLN A N 1
ATOM 752 C CA . GLN A 1 91 ? -0.754 3.028 -2.864 1.00 97.12 91 GLN A CA 1
ATOM 753 C C . GLN A 1 91 ? -1.946 3.970 -2.688 1.00 97.12 91 GLN A C 1
ATOM 755 O O . GLN A 1 91 ? -2.303 4.274 -1.552 1.00 97.12 91 GLN A O 1
ATOM 760 N N . ILE A 1 92 ? -2.617 4.365 -3.775 1.00 97.62 92 ILE A N 1
ATOM 761 C CA . ILE A 1 92 ? -3.848 5.168 -3.702 1.00 97.62 92 ILE A CA 1
ATOM 762 C C . ILE A 1 92 ? -4.917 4.439 -2.882 1.00 97.62 92 ILE A C 1
ATOM 764 O O . ILE A 1 92 ? -5.526 5.032 -1.991 1.00 97.62 92 ILE A O 1
ATOM 768 N N . ILE A 1 93 ? -5.120 3.142 -3.129 1.00 96.94 93 ILE A N 1
ATOM 769 C CA . ILE A 1 93 ? -6.107 2.342 -2.393 1.00 96.94 93 ILE A CA 1
ATOM 770 C C . ILE A 1 93 ? -5.759 2.269 -0.900 1.00 96.94 93 ILE A C 1
ATOM 772 O O . ILE A 1 93 ? -6.638 2.445 -0.055 1.00 96.94 93 ILE A O 1
ATOM 776 N N . LEU A 1 94 ? -4.489 2.052 -0.554 1.00 97.00 94 LEU A N 1
ATOM 777 C CA . LEU A 1 94 ? -4.046 1.981 0.842 1.00 97.00 94 LEU A CA 1
ATOM 778 C C . LEU A 1 94 ? -4.156 3.328 1.563 1.00 97.00 94 LEU A C 1
ATOM 780 O O . LEU A 1 94 ? -4.529 3.360 2.735 1.00 97.00 94 LEU A O 1
ATOM 784 N N . ILE A 1 95 ? -3.908 4.437 0.863 1.00 97.44 95 ILE A N 1
ATOM 785 C CA . ILE A 1 95 ? -4.165 5.788 1.376 1.00 97.44 95 ILE A CA 1
ATOM 786 C C . ILE A 1 95 ? -5.660 5.963 1.657 1.00 97.44 95 ILE A C 1
ATOM 788 O O . ILE A 1 95 ? -6.024 6.402 2.747 1.00 97.44 95 ILE A O 1
ATOM 792 N N . ILE A 1 96 ? -6.535 5.560 0.729 1.00 96.12 96 ILE A N 1
ATOM 793 C CA . ILE A 1 96 ? -7.990 5.610 0.934 1.00 96.12 96 ILE A CA 1
ATOM 794 C C . ILE A 1 96 ? -8.386 4.775 2.156 1.00 96.12 96 ILE A C 1
ATOM 796 O O . ILE A 1 96 ? -9.139 5.259 2.998 1.00 96.12 96 ILE A O 1
ATOM 800 N N . TYR A 1 97 ? -7.856 3.558 2.311 1.00 95.31 97 TYR A N 1
ATOM 801 C CA . TYR A 1 97 ? -8.126 2.736 3.496 1.00 95.31 97 TYR A CA 1
ATOM 802 C C . TYR A 1 97 ? -7.686 3.429 4.784 1.00 95.31 97 TYR A C 1
ATOM 804 O O . TYR A 1 97 ? -8.451 3.469 5.751 1.00 95.31 97 TYR A O 1
ATOM 812 N N . ALA A 1 98 ? -6.488 4.011 4.790 1.00 95.44 98 ALA A N 1
ATOM 813 C CA . ALA A 1 98 ? -5.953 4.698 5.953 1.00 95.44 98 ALA A CA 1
ATOM 814 C C . ALA A 1 98 ? -6.772 5.939 6.333 1.00 95.44 98 ALA A C 1
ATOM 816 O O . ALA A 1 98 ? -7.014 6.172 7.520 1.00 95.44 98 ALA A O 1
ATOM 817 N N . ILE A 1 99 ? -7.239 6.703 5.341 1.00 94.88 99 ILE A N 1
ATOM 818 C CA . ILE A 1 99 ? -8.106 7.872 5.532 1.00 94.88 99 ILE A CA 1
ATOM 819 C C . ILE A 1 99 ? -9.481 7.445 6.048 1.00 94.88 99 ILE A C 1
ATOM 821 O O . ILE A 1 99 ? -9.957 7.980 7.048 1.00 94.88 99 ILE A O 1
ATOM 825 N N . VAL A 1 100 ? -10.116 6.454 5.414 1.00 92.06 100 VAL A N 1
ATOM 826 C CA . VAL A 1 100 ? -11.424 5.947 5.858 1.00 92.06 100 VAL A CA 1
ATOM 827 C C . VAL A 1 100 ? -11.328 5.446 7.295 1.00 92.06 100 VAL A C 1
ATOM 829 O O . VAL A 1 100 ? -12.186 5.776 8.110 1.00 92.06 100 VAL A O 1
ATOM 832 N N . TYR A 1 101 ? -10.275 4.701 7.639 1.00 90.81 101 TYR A N 1
ATOM 833 C CA . TYR A 1 101 ? -10.073 4.247 9.012 1.00 90.81 101 TYR A CA 1
ATOM 834 C C . TYR A 1 101 ? -9.851 5.414 9.974 1.00 90.81 101 TYR A C 1
ATOM 836 O O . TYR A 1 101 ? -10.420 5.411 11.063 1.00 90.81 101 TYR A O 1
ATOM 844 N N . PHE A 1 102 ? -9.090 6.433 9.565 1.00 90.50 102 PHE A N 1
ATOM 845 C CA . PHE A 1 102 ? -8.858 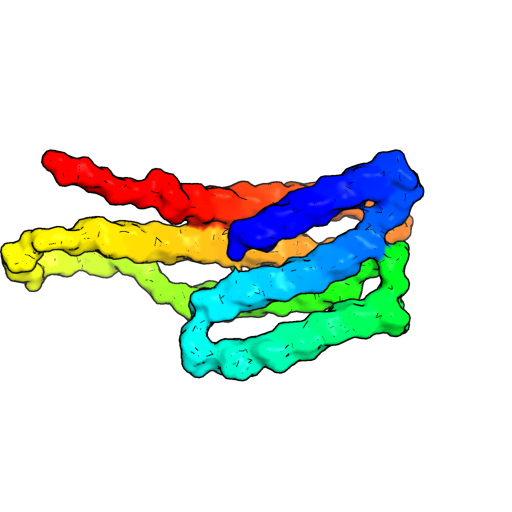7.628 10.371 1.00 90.50 102 PHE A CA 1
ATOM 846 C C . PHE A 1 102 ? -10.169 8.322 10.770 1.00 90.50 102 PHE A C 1
ATOM 848 O O . PHE A 1 102 ? -10.343 8.653 11.939 1.00 90.50 102 PHE A O 1
ATOM 855 N N . PHE A 1 103 ? -11.123 8.455 9.843 1.00 87.31 103 PHE A N 1
ATOM 856 C CA . PHE A 1 103 ? -12.442 9.035 10.131 1.00 87.31 103 PHE A CA 1
ATOM 857 C C . PHE A 1 103 ? -13.346 8.150 11.000 1.00 87.31 103 PHE A C 1
ATOM 859 O O . PHE A 1 103 ? -14.260 8.656 11.641 1.00 87.31 103 PHE A O 1
ATOM 866 N N . HIS A 1 104 ? -13.096 6.840 11.052 1.00 82.25 104 HIS A N 1
ATOM 867 C CA . HIS A 1 104 ? -13.840 5.913 11.910 1.00 82.25 104 HIS A CA 1
ATOM 868 C C . HIS A 1 104 ? -13.215 5.742 13.302 1.00 82.25 104 HIS A C 1
ATOM 870 O O . HIS A 1 104 ? -13.720 4.950 14.100 1.00 82.25 104 HIS A O 1
ATOM 876 N N . LEU A 1 105 ? -12.122 6.447 13.619 1.00 75.62 105 LEU A N 1
ATOM 877 C CA . LEU A 1 105 ? -11.502 6.377 14.938 1.00 75.62 105 LEU A CA 1
ATOM 878 C C . LEU A 1 105 ? -12.432 7.005 15.990 1.00 75.62 105 LEU A C 1
ATOM 880 O O . LEU A 1 105 ? -12.639 8.216 15.954 1.00 75.62 105 LEU A O 1
ATOM 884 N N . PRO A 1 106 ? -12.930 6.237 16.980 1.00 63.34 106 PRO A N 1
ATOM 885 C CA . PRO A 1 106 ? -13.698 6.823 18.073 1.00 63.34 106 PRO A CA 1
ATOM 886 C C . PRO A 1 106 ? -12.793 7.777 18.849 1.00 63.34 106 PRO A C 1
ATOM 888 O O . PRO A 1 106 ? -11.648 7.419 19.125 1.00 63.34 106 PRO A O 1
ATOM 891 N N . GLU A 1 107 ? -13.253 8.980 19.192 1.00 57.59 107 GLU A N 1
ATOM 892 C CA . GLU A 1 107 ? -12.449 9.948 19.945 1.00 57.59 107 GLU A CA 1
ATOM 893 C C . GLU A 1 107 ? -11.836 9.295 21.192 1.00 57.59 107 GLU A C 1
ATOM 895 O O . GLU A 1 107 ? -12.465 8.494 21.889 1.00 57.59 107 GLU A O 1
ATOM 900 N N . ALA A 1 108 ? -10.550 9.557 21.440 1.00 50.62 108 ALA A N 1
ATOM 901 C CA . ALA A 1 108 ? -9.897 8.989 22.608 1.00 50.62 108 ALA A CA 1
ATOM 902 C C . ALA A 1 108 ? -10.579 9.568 23.864 1.00 50.62 108 ALA A C 1
ATOM 904 O O . ALA A 1 108 ? -10.619 10.790 24.003 1.00 50.62 108 ALA A O 1
ATOM 905 N N . PRO A 1 109 ? -11.040 8.744 24.826 1.00 51.84 109 PRO A N 1
ATOM 906 C CA . PRO A 1 109 ? -11.759 9.219 26.016 1.00 51.84 109 PRO A CA 1
ATOM 907 C C . PRO A 1 109 ? -10.888 10.038 26.992 1.00 51.84 109 PRO A C 1
ATOM 909 O O . PRO A 1 109 ? -11.281 10.291 28.128 1.00 51.84 109 PRO A O 1
ATOM 912 N N . SER A 1 110 ? -9.681 10.450 26.591 1.00 48.19 110 SER A N 1
ATOM 913 C CA . SER A 1 110 ? -8.770 11.259 27.403 1.00 48.19 110 SER A CA 1
ATOM 914 C C . SER A 1 110 ? -9.281 12.670 27.698 1.00 48.19 110 SER A C 1
ATOM 916 O O . SER A 1 110 ? -8.757 13.272 28.625 1.00 48.19 110 SER A O 1
ATOM 918 N N . PHE A 1 111 ? -10.302 13.165 26.991 1.00 43.72 111 PHE A N 1
ATOM 919 C CA . PHE A 1 111 ? -10.904 14.476 27.271 1.00 43.72 111 PHE A CA 1
ATOM 920 C C . PHE A 1 111 ? -12.154 14.439 28.162 1.00 43.72 111 PHE A C 1
ATOM 922 O O . PHE A 1 111 ? -12.558 15.481 28.654 1.00 43.72 111 PHE A O 1
ATOM 929 N N . GLN A 1 112 ? -12.735 13.267 28.443 1.00 41.06 112 GLN A N 1
ATOM 930 C CA . GLN A 1 112 ? -13.985 13.177 29.219 1.00 41.06 112 GLN A CA 1
ATOM 931 C C . GLN A 1 112 ? -13.775 12.726 30.677 1.00 41.06 112 GLN A C 1
ATOM 933 O O . GLN A 1 112 ? -14.700 12.721 31.487 1.00 41.06 112 GLN A O 1
ATOM 938 N N . LYS A 1 113 ? -12.547 12.330 31.048 1.00 45.00 113 LYS A N 1
ATOM 939 C CA . LYS A 1 113 ? -12.260 11.724 32.361 1.00 45.00 113 LYS A CA 1
ATOM 940 C C . LYS A 1 113 ? -12.090 12.736 33.511 1.00 45.00 113 LYS A C 1
ATOM 942 O O . LYS A 1 113 ? -12.026 12.299 34.657 1.00 45.00 113 LYS A O 1
ATOM 947 N N . SER A 1 114 ? -12.047 14.050 33.270 1.00 47.53 114 SER A N 1
ATOM 948 C CA . SER A 1 114 ? -11.887 15.023 34.369 1.00 47.53 114 SER A CA 1
ATOM 949 C C . SER A 1 114 ? -13.170 15.307 35.163 1.00 47.53 114 SER A C 1
ATOM 951 O O . SER A 1 114 ? -13.056 15.746 36.301 1.00 47.53 114 SER A O 1
ATOM 953 N N . GLU A 1 115 ? -14.366 15.007 34.638 1.00 48.72 115 GLU A N 1
ATOM 954 C CA . GLU A 1 115 ? -15.645 15.345 35.306 1.00 48.72 115 GLU A CA 1
ATOM 955 C C . GLU A 1 115 ? -16.405 14.149 35.910 1.00 48.72 115 GLU A C 1
ATOM 957 O O . GLU A 1 115 ? -17.245 14.322 36.789 1.00 48.72 115 GLU A O 1
ATOM 962 N N . SER A 1 116 ? -16.120 12.913 35.486 1.00 45.25 116 SER A N 1
ATOM 963 C CA . SER A 1 116 ? -16.961 11.748 35.826 1.00 45.25 116 SER A CA 1
ATOM 964 C C . SER A 1 116 ? -16.668 11.093 37.186 1.00 45.25 116 SER A C 1
ATOM 966 O O . SER A 1 116 ? -17.448 10.245 37.626 1.00 45.25 116 SER A O 1
ATOM 968 N N . TRP A 1 117 ? -15.561 11.423 37.856 1.00 48.38 117 TRP A N 1
ATOM 969 C CA . TRP A 1 117 ? -15.118 10.711 39.064 1.00 48.38 117 TRP A CA 1
ATOM 970 C C . TRP A 1 117 ? -15.941 11.029 40.325 1.00 48.38 117 TRP A C 1
ATOM 972 O O . TRP A 1 117 ? -15.827 10.312 41.312 1.00 48.38 117 TRP A O 1
ATOM 982 N N . TYR A 1 118 ? -16.819 12.034 40.275 1.00 49.69 118 TYR A N 1
ATOM 983 C CA . TYR A 1 118 ? -17.714 12.393 41.381 1.00 49.69 118 TYR A CA 1
ATOM 984 C C . TYR A 1 118 ? -19.062 11.643 41.391 1.00 49.69 118 TYR A C 1
ATOM 986 O O . TYR A 1 118 ? -19.812 11.787 42.351 1.00 49.69 118 TYR A O 1
ATOM 994 N N . ARG A 1 119 ? -19.418 10.873 40.345 1.00 52.34 119 ARG A N 1
ATOM 995 C CA . ARG A 1 119 ? -20.786 10.320 40.175 1.00 52.34 119 ARG A CA 1
ATOM 996 C C . ARG A 1 119 ? -20.922 8.789 40.217 1.00 52.34 119 ARG A C 1
ATOM 998 O O . ARG A 1 119 ? -22.000 8.293 39.910 1.00 52.34 119 ARG A O 1
ATOM 1005 N N . ALA A 1 120 ? -19.887 8.023 40.565 1.00 51.31 120 ALA A N 1
ATOM 1006 C CA . ALA A 1 120 ? -19.973 6.555 40.544 1.00 51.31 120 ALA A CA 1
ATOM 1007 C C . ALA A 1 120 ? -20.131 5.948 41.959 1.00 51.31 120 ALA A C 1
ATOM 1009 O O . ALA A 1 120 ? -19.268 6.202 42.800 1.00 51.31 120 ALA A O 1
ATOM 1010 N N . PRO A 1 121 ? -21.177 5.132 42.223 1.00 53.47 121 PRO A N 1
ATOM 1011 C CA . PRO A 1 121 ? -21.322 4.345 43.453 1.00 53.47 121 PRO A CA 1
ATOM 1012 C C . PRO A 1 121 ? -20.198 3.309 43.632 1.00 53.47 121 PRO A C 1
ATOM 1014 O O . PRO A 1 121 ? -19.615 2.832 42.655 1.00 53.47 121 PRO A O 1
ATOM 1017 N N . LEU A 1 122 ? -19.913 2.966 44.892 1.00 54.00 122 LEU A N 1
ATOM 1018 C CA . LEU A 1 122 ? -18.785 2.160 45.392 1.00 54.00 122 LEU A CA 1
ATOM 1019 C C . LEU A 1 122 ? -18.843 0.649 45.062 1.00 54.00 122 LEU A C 1
ATOM 1021 O O . LEU A 1 122 ? -18.213 -0.153 45.744 1.00 54.00 122 LEU A O 1
ATOM 1025 N N . ASP A 1 123 ? -19.502 0.248 43.976 1.00 47.47 123 ASP A N 1
ATOM 1026 C CA . ASP A 1 123 ? -19.682 -1.166 43.597 1.00 47.47 123 ASP A CA 1
ATOM 1027 C C . ASP A 1 123 ? -18.566 -1.657 42.639 1.00 47.47 123 ASP A C 1
ATOM 1029 O O . ASP A 1 123 ? -18.718 -2.614 41.877 1.00 47.47 123 ASP A O 1
ATOM 1033 N N . GLN A 1 124 ? -17.416 -0.971 42.639 1.00 54.97 124 GLN A N 1
ATOM 1034 C CA . GLN A 1 124 ? -16.253 -1.265 41.800 1.00 54.97 124 GLN A CA 1
ATOM 1035 C C . GLN A 1 124 ? -15.271 -2.222 42.483 1.00 54.97 124 GLN A C 1
ATOM 1037 O O . GLN A 1 124 ? -14.686 -1.866 43.495 1.00 54.97 124 GLN A O 1
ATOM 1042 N N . MET A 1 125 ? -14.960 -3.343 41.828 1.00 53.00 125 MET A N 1
ATOM 1043 C CA . MET A 1 125 ? -13.626 -3.982 41.768 1.00 53.00 125 MET A CA 1
ATOM 1044 C C . MET A 1 125 ? -13.751 -5.122 40.732 1.00 53.00 125 MET A C 1
ATOM 1046 O O . MET A 1 125 ? -14.446 -6.090 40.985 1.00 53.00 125 MET A O 1
ATOM 1050 N N . ASN A 1 126 ? -13.244 -5.100 39.492 1.00 51.22 126 ASN A N 1
ATOM 1051 C CA . ASN A 1 126 ? -11.940 -4.682 38.972 1.00 51.22 126 ASN A CA 1
ATOM 1052 C C . ASN A 1 126 ? -12.029 -4.327 37.451 1.00 51.22 126 ASN A C 1
ATOM 1054 O O . ASN A 1 126 ? -11.751 -5.165 36.592 1.00 51.22 126 ASN A O 1
ATOM 1058 N N . PRO A 1 127 ? -12.400 -3.087 37.073 1.00 52.59 127 PRO A N 1
ATOM 1059 C CA . PRO A 1 127 ? -12.447 -2.631 35.671 1.00 52.59 127 PRO A CA 1
ATOM 1060 C C . PRO A 1 127 ? -11.105 -2.062 35.143 1.00 52.59 127 PRO A C 1
ATOM 1062 O O . PRO A 1 127 ? -11.010 -1.589 34.001 1.00 52.59 127 PRO A O 1
ATOM 1065 N N . GLY A 1 128 ? -10.044 -2.089 35.960 1.00 51.06 128 GLY A N 1
ATOM 1066 C CA . GLY A 1 128 ? -8.757 -1.451 35.658 1.00 51.06 128 GLY A CA 1
ATOM 1067 C C . GLY A 1 128 ? -7.933 -2.159 34.577 1.00 51.06 128 GLY A C 1
ATOM 1068 O O . GLY A 1 128 ? -7.228 -1.501 33.812 1.00 51.06 128 GLY A O 1
ATOM 1069 N N . GLY A 1 129 ? -8.038 -3.485 34.459 1.00 50.22 129 GLY A N 1
ATOM 1070 C CA . GLY A 1 129 ? -7.307 -4.251 33.440 1.00 50.22 129 GLY A CA 1
ATOM 1071 C C . GLY A 1 129 ? -7.871 -4.067 32.027 1.00 50.22 129 GLY A C 1
ATOM 1072 O O . GLY A 1 129 ? -7.135 -3.775 31.084 1.00 50.22 129 GLY A O 1
ATOM 1073 N N . MET A 1 130 ? -9.195 -4.177 31.885 1.00 47.03 130 MET A N 1
ATOM 1074 C CA . MET A 1 130 ? -9.868 -4.207 30.580 1.00 47.03 130 MET A CA 1
ATOM 1075 C C . MET A 1 130 ? -9.957 -2.825 29.914 1.00 47.03 130 MET A C 1
ATOM 1077 O O . MET A 1 130 ? -9.819 -2.705 28.695 1.00 47.03 130 MET A O 1
ATOM 1081 N N . SER A 1 131 ? -10.111 -1.760 30.707 1.00 58.34 131 SER A N 1
ATOM 1082 C CA . SER A 1 131 ? -10.130 -0.378 30.204 1.00 58.34 131 SER A CA 1
ATOM 1083 C C . SER A 1 131 ? -8.762 0.084 29.685 1.00 58.34 131 SER A C 1
ATOM 1085 O O . SER A 1 131 ? -8.677 0.716 28.629 1.00 58.34 131 SER A O 1
ATOM 1087 N N . ASN A 1 132 ? -7.678 -0.276 30.379 1.00 57.25 132 ASN A N 1
ATOM 1088 C CA . ASN A 1 132 ? -6.317 0.035 29.944 1.00 57.25 132 ASN A CA 1
ATOM 1089 C C . ASN A 1 132 ? -5.933 -0.742 28.677 1.00 57.25 132 ASN A C 1
ATOM 1091 O O . ASN A 1 132 ? -5.339 -0.158 27.771 1.00 57.25 132 ASN A O 1
ATOM 1095 N N . PHE A 1 133 ? -6.330 -2.015 28.566 1.00 55.88 133 PHE A N 1
ATOM 1096 C CA . PHE A 1 133 ? -6.076 -2.829 27.373 1.00 55.88 133 PHE A CA 1
ATOM 1097 C C . PHE A 1 133 ? -6.719 -2.227 26.109 1.00 55.88 133 PHE A C 1
ATOM 1099 O O . PHE A 1 133 ? -6.011 -1.943 25.142 1.00 55.88 133 PHE A O 1
ATOM 1106 N N . ARG A 1 134 ? -8.022 -1.895 26.151 1.00 61.97 134 ARG A N 1
ATOM 1107 C CA . ARG A 1 134 ? -8.735 -1.255 25.021 1.00 61.97 134 ARG A CA 1
ATOM 1108 C C . ARG A 1 134 ? -8.139 0.099 24.626 1.00 61.97 134 ARG A C 1
ATOM 1110 O O . ARG A 1 134 ? -8.075 0.438 23.445 1.00 61.97 134 ARG A O 1
ATOM 1117 N N . LYS A 1 135 ? -7.691 0.889 25.609 1.00 63.81 135 LYS A N 1
ATOM 1118 C CA . LYS A 1 135 ? -7.043 2.187 25.359 1.00 63.81 135 LYS A CA 1
ATOM 1119 C C . LYS A 1 135 ? -5.702 2.020 24.634 1.00 63.81 135 LYS A C 1
ATOM 1121 O O . LYS A 1 135 ? -5.386 2.809 23.745 1.00 63.81 135 LYS A O 1
ATOM 1126 N N . HIS A 1 136 ? -4.919 1.009 25.006 1.00 62.69 136 HIS A N 1
ATOM 1127 C CA . HIS A 1 136 ? -3.630 0.723 24.377 1.00 62.69 136 HIS A CA 1
ATOM 1128 C C . HIS A 1 136 ? -3.779 0.165 22.961 1.00 62.69 136 HIS A C 1
ATOM 1130 O O . HIS A 1 136 ? -3.064 0.617 22.069 1.00 62.69 136 HIS A O 1
ATOM 1136 N N . GLU A 1 137 ? -4.743 -0.727 22.741 1.00 70.12 137 GLU A N 1
ATOM 1137 C CA . GLU A 1 137 ? -5.071 -1.255 21.415 1.00 70.12 137 GLU A CA 1
ATOM 1138 C C . GLU A 1 137 ? -5.431 -0.126 20.437 1.00 70.12 137 GLU A C 1
ATOM 1140 O O . GLU A 1 137 ? -4.840 -0.017 19.362 1.00 70.12 137 GLU A O 1
ATOM 1145 N N . GLY A 1 138 ? -6.300 0.803 20.853 1.00 78.81 138 GLY A N 1
ATOM 1146 C CA . GLY A 1 138 ? -6.663 1.961 20.034 1.00 78.81 138 GLY A CA 1
ATOM 1147 C C . GLY A 1 138 ? -5.474 2.863 19.681 1.00 78.81 138 GLY A C 1
ATOM 1148 O O . GLY A 1 138 ? -5.388 3.352 18.556 1.00 78.81 138 GLY A O 1
ATOM 1149 N N . TRP A 1 139 ? -4.531 3.072 20.606 1.00 80.81 139 TRP A N 1
ATOM 1150 C CA . TRP A 1 139 ? -3.325 3.863 20.329 1.00 80.81 139 TRP A CA 1
ATOM 1151 C C . TRP A 1 139 ? -2.389 3.158 19.344 1.00 80.81 139 TRP A C 1
ATOM 1153 O O . TRP A 1 139 ? -1.911 3.782 18.398 1.00 80.81 139 TRP A O 1
ATOM 1163 N N . SER A 1 140 ? -2.171 1.855 19.526 1.00 88.38 140 SER A N 1
ATOM 1164 C CA . SER A 1 140 ? -1.340 1.054 18.626 1.00 88.38 140 SER A CA 1
ATOM 1165 C C . SER A 1 140 ? -1.894 1.032 17.203 1.00 88.38 140 SER A C 1
ATOM 1167 O O . SER A 1 140 ? -1.140 1.225 16.251 1.00 88.38 140 SER A O 1
ATOM 1169 N N . LEU A 1 141 ? -3.209 0.866 17.044 1.00 89.75 141 LEU A N 1
ATOM 1170 C CA . LEU A 1 141 ? -3.849 0.883 15.729 1.00 89.75 141 LEU A CA 1
ATOM 1171 C C . LEU A 1 141 ? -3.772 2.260 15.055 1.00 89.75 141 LEU A C 1
ATOM 1173 O O . LEU A 1 141 ? -3.554 2.333 13.848 1.00 89.75 141 LEU A O 1
ATOM 1177 N N . ARG A 1 142 ? -3.892 3.355 15.821 1.00 90.81 142 ARG A N 1
ATOM 1178 C CA . ARG A 1 142 ? -3.669 4.719 15.303 1.00 90.81 142 ARG A CA 1
ATOM 1179 C C . ARG A 1 142 ? -2.242 4.909 14.820 1.00 90.81 142 ARG A C 1
ATOM 1181 O O . ARG A 1 142 ? -2.050 5.427 13.729 1.00 90.81 142 ARG A O 1
ATOM 1188 N N . LEU A 1 143 ? -1.262 4.470 15.608 1.00 92.12 143 LEU A N 1
ATOM 1189 C CA . LEU A 1 143 ? 0.148 4.588 15.250 1.00 92.12 143 LEU A CA 1
ATOM 1190 C C . LEU A 1 143 ? 0.455 3.828 13.955 1.00 92.12 143 LEU A C 1
ATOM 1192 O O . LEU A 1 143 ? 1.088 4.380 13.059 1.00 92.12 143 LEU A O 1
ATOM 1196 N N . ILE A 1 144 ? -0.047 2.593 13.837 1.00 94.00 144 ILE A N 1
ATOM 1197 C CA . ILE A 1 144 ? 0.093 1.780 12.622 1.00 94.00 144 ILE A CA 1
ATOM 1198 C C . ILE A 1 144 ? -0.578 2.473 11.430 1.00 94.00 144 ILE A C 1
ATOM 1200 O O . ILE A 1 144 ? 0.030 2.571 10.369 1.00 94.00 144 ILE A O 1
ATOM 1204 N N . ASN A 1 145 ? -1.795 2.998 11.594 1.00 95.00 145 ASN A N 1
ATOM 1205 C CA . ASN A 1 145 ? -2.491 3.694 10.512 1.00 95.00 145 ASN A CA 1
ATOM 1206 C C . ASN A 1 145 ? -1.768 4.970 10.062 1.00 95.00 145 ASN A C 1
ATOM 1208 O O . ASN A 1 145 ? -1.654 5.224 8.866 1.00 95.00 145 ASN A O 1
ATOM 1212 N N . SER A 1 146 ? -1.248 5.758 11.005 1.00 94.81 146 SER A N 1
ATOM 1213 C CA . SER A 1 146 ? -0.439 6.936 10.690 1.00 94.81 146 SER A CA 1
ATOM 1214 C C . SER A 1 146 ? 0.841 6.553 9.951 1.00 94.81 146 SER A C 1
ATOM 1216 O O . SER A 1 146 ? 1.216 7.236 9.004 1.00 94.81 146 SER A O 1
ATOM 1218 N N . ALA A 1 147 ? 1.484 5.443 10.329 1.00 96.00 147 ALA A N 1
ATOM 1219 C CA . ALA A 1 147 ? 2.654 4.930 9.622 1.00 96.00 147 ALA A CA 1
ATOM 1220 C C . ALA A 1 147 ? 2.318 4.572 8.167 1.00 96.00 147 ALA A C 1
ATOM 1222 O O . ALA A 1 147 ? 3.032 5.002 7.262 1.00 96.00 147 ALA A O 1
ATOM 1223 N N . VAL A 1 148 ? 1.219 3.837 7.945 1.00 96.31 148 VAL A N 1
ATOM 1224 C CA . VAL A 1 148 ? 0.700 3.513 6.603 1.00 96.31 148 VAL A CA 1
ATOM 1225 C C . VAL A 1 148 ? 0.488 4.803 5.807 1.00 96.31 148 VAL A C 1
ATOM 1227 O O . VAL A 1 148 ? 1.043 4.946 4.721 1.00 96.31 148 VAL A O 1
ATOM 1230 N N . LEU A 1 149 ? -0.243 5.774 6.359 1.00 96.00 149 LEU A N 1
ATOM 1231 C CA . LEU A 1 149 ? -0.553 7.022 5.661 1.00 96.00 149 LEU A CA 1
ATOM 1232 C C . LEU A 1 149 ? 0.712 7.807 5.276 1.00 96.00 149 LEU A C 1
ATOM 1234 O O . LEU A 1 149 ? 0.855 8.204 4.124 1.00 96.00 149 LEU A O 1
ATOM 1238 N N . ILE A 1 150 ? 1.649 7.993 6.212 1.00 95.94 150 ILE A N 1
ATOM 1239 C CA . ILE A 1 150 ? 2.903 8.725 5.969 1.00 95.94 150 ILE A CA 1
ATOM 1240 C C . ILE A 1 150 ? 3.731 8.036 4.880 1.00 95.94 150 ILE A C 1
ATOM 1242 O O . ILE A 1 150 ? 4.203 8.693 3.951 1.00 95.94 150 ILE A O 1
ATOM 1246 N N . TYR A 1 151 ? 3.887 6.714 4.972 1.00 96.75 151 TYR A N 1
ATOM 1247 C CA . TYR A 1 151 ? 4.680 5.947 4.017 1.00 96.75 151 TYR A CA 1
ATOM 1248 C C . TYR A 1 151 ? 4.089 5.983 2.612 1.00 96.75 151 TYR A C 1
ATOM 1250 O O . TYR A 1 151 ? 4.792 6.306 1.651 1.00 96.75 151 TYR A O 1
ATOM 1258 N N . TYR A 1 152 ? 2.799 5.669 2.483 1.00 96.81 152 TYR A N 1
ATOM 1259 C CA . TYR A 1 152 ? 2.168 5.558 1.175 1.00 96.81 152 TYR A CA 1
ATOM 1260 C C . TYR A 1 152 ? 1.961 6.918 0.518 1.00 96.81 152 TYR A C 1
ATOM 1262 O O . TYR A 1 152 ? 2.209 7.027 -0.677 1.00 96.81 152 TYR A O 1
ATOM 1270 N N . CYS A 1 153 ? 1.632 7.975 1.268 1.00 96.12 153 CYS A N 1
ATOM 1271 C CA . CYS A 1 153 ? 1.591 9.330 0.709 1.00 96.12 153 CYS A CA 1
ATOM 1272 C C . CYS A 1 153 ? 2.976 9.802 0.240 1.00 96.12 153 CYS A C 1
ATOM 1274 O O . CYS A 1 153 ? 3.093 10.384 -0.836 1.00 96.12 153 CYS A O 1
ATOM 1276 N N . GLY A 1 154 ? 4.030 9.547 1.022 1.00 94.00 154 GLY A N 1
ATOM 1277 C CA . GLY A 1 154 ? 5.384 9.982 0.672 1.00 94.00 154 GLY A CA 1
ATOM 1278 C C . GLY A 1 154 ? 5.988 9.210 -0.505 1.00 94.00 154 GLY A C 1
ATOM 1279 O O . GLY A 1 154 ? 6.671 9.793 -1.346 1.00 94.00 154 GLY A O 1
ATOM 1280 N N . SER A 1 155 ? 5.706 7.910 -0.604 1.00 94.25 155 SER A N 1
ATOM 1281 C CA . SER A 1 155 ? 6.205 7.064 -1.694 1.00 94.25 155 SER A CA 1
ATOM 1282 C C . SER A 1 155 ? 5.372 7.151 -2.980 1.00 94.25 155 SER A C 1
ATOM 1284 O O . SER A 1 155 ? 5.913 6.874 -4.051 1.00 94.25 155 SER A O 1
ATOM 1286 N N . LEU A 1 156 ? 4.117 7.622 -2.918 1.00 94.81 156 LEU A N 1
ATOM 1287 C CA . LEU A 1 156 ? 3.224 7.780 -4.079 1.00 94.81 156 LEU A CA 1
ATOM 1288 C C . LEU A 1 156 ? 3.881 8.503 -5.251 1.00 94.81 156 LEU A C 1
ATOM 1290 O O . LEU A 1 156 ? 3.863 8.014 -6.382 1.00 94.81 156 LEU A O 1
ATOM 1294 N N . PHE A 1 157 ? 4.500 9.647 -4.974 1.00 89.44 157 PHE A N 1
ATOM 1295 C CA . PHE A 1 157 ? 5.127 10.472 -6.002 1.00 89.44 157 PHE A CA 1
ATOM 1296 C C . PHE A 1 157 ? 6.313 9.774 -6.672 1.00 89.44 157 PHE A C 1
ATOM 1298 O O . PHE A 1 157 ? 6.524 9.936 -7.872 1.00 89.44 157 PHE A O 1
ATOM 1305 N N . ILE A 1 158 ? 7.051 8.952 -5.926 1.00 89.94 158 ILE A N 1
ATOM 1306 C CA . ILE A 1 158 ? 8.210 8.215 -6.439 1.00 89.94 158 ILE A CA 1
ATOM 1307 C C . ILE A 1 158 ? 7.755 7.186 -7.471 1.00 89.94 158 ILE A C 1
ATOM 1309 O O . ILE A 1 158 ? 8.324 7.107 -8.558 1.00 89.94 158 ILE A O 1
ATOM 1313 N N . PHE A 1 159 ? 6.699 6.427 -7.166 1.00 90.06 159 PHE A N 1
ATOM 1314 C CA . PHE A 1 159 ? 6.180 5.414 -8.086 1.00 90.06 159 PHE A CA 1
ATOM 1315 C C . PHE A 1 159 ? 5.449 6.035 -9.276 1.00 90.06 159 PHE A C 1
ATOM 1317 O O . PHE A 1 159 ? 5.687 5.615 -10.410 1.00 90.06 159 PHE A O 1
ATOM 1324 N N . MET A 1 160 ? 4.649 7.080 -9.044 1.00 89.94 160 MET A N 1
ATOM 1325 C CA . MET A 1 160 ? 3.898 7.772 -10.096 1.00 89.94 160 MET A CA 1
ATOM 1326 C C . MET A 1 160 ? 4.813 8.404 -11.154 1.00 89.94 160 MET A C 1
ATOM 1328 O O . MET A 1 160 ? 4.525 8.325 -12.346 1.00 89.94 160 MET A O 1
ATOM 1332 N N . PHE A 1 161 ? 5.945 8.977 -10.738 1.00 86.75 161 PHE A N 1
ATOM 1333 C CA . PHE A 1 161 ? 6.895 9.642 -11.638 1.00 86.75 161 PHE A CA 1
ATOM 1334 C C . PHE A 1 161 ? 8.157 8.819 -11.940 1.00 86.75 161 PHE A C 1
ATOM 1336 O O . PHE A 1 161 ? 9.088 9.315 -12.575 1.00 86.75 161 PHE A O 1
ATOM 1343 N N . SER A 1 162 ? 8.193 7.547 -11.540 1.00 85.06 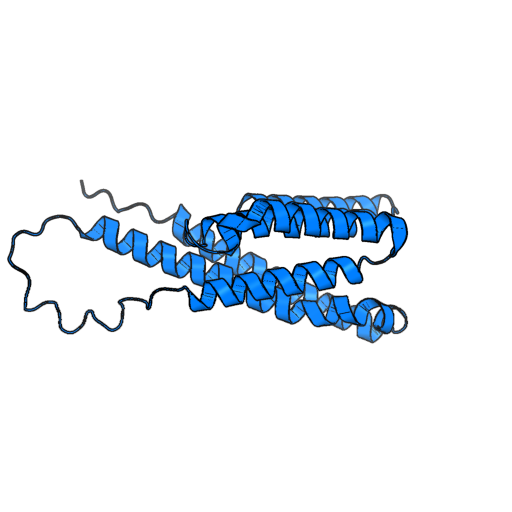162 SER A N 1
ATOM 1344 C CA . SER A 1 162 ? 9.356 6.663 -11.713 1.00 85.06 162 SER A CA 1
ATOM 1345 C C . SER A 1 162 ? 9.885 6.626 -13.151 1.00 85.06 162 SER A C 1
ATOM 1347 O O . SER A 1 162 ? 11.085 6.786 -13.364 1.00 85.06 162 SER A O 1
ATOM 1349 N N . ASN A 1 163 ? 9.001 6.523 -14.146 1.00 82.19 163 ASN A N 1
ATOM 1350 C CA . ASN A 1 163 ? 9.384 6.484 -15.563 1.00 82.19 163 ASN A CA 1
ATOM 1351 C C . ASN A 1 163 ? 10.056 7.778 -16.052 1.00 82.19 163 ASN A C 1
ATOM 1353 O O . ASN A 1 163 ? 10.891 7.731 -16.951 1.00 82.19 163 ASN A O 1
ATOM 1357 N N . VAL A 1 164 ? 9.737 8.923 -15.442 1.00 81.88 164 VAL A N 1
ATOM 1358 C CA . VAL A 1 164 ? 10.367 10.216 -15.759 1.00 81.88 164 VAL A CA 1
ATOM 1359 C C . VAL A 1 164 ? 11.755 10.306 -15.119 1.00 81.88 164 VAL A C 1
ATOM 1361 O O . VAL A 1 164 ? 12.689 10.841 -15.715 1.00 81.88 164 VAL A O 1
ATOM 1364 N N . PHE A 1 165 ? 11.916 9.763 -13.909 1.00 75.88 165 PHE A N 1
ATOM 1365 C CA . PHE A 1 165 ? 13.158 9.879 -13.142 1.00 75.88 165 PHE A CA 1
ATOM 1366 C C . PHE A 1 165 ? 14.232 8.864 -13.523 1.00 75.88 165 PHE A C 1
ATOM 1368 O O . PHE A 1 165 ? 15.409 9.156 -13.329 1.00 75.88 165 PHE A O 1
ATOM 1375 N N . ILE A 1 166 ? 13.868 7.715 -14.101 1.00 72.00 166 ILE A N 1
ATOM 1376 C CA . ILE A 1 166 ? 14.829 6.676 -14.518 1.00 72.00 166 ILE A CA 1
ATOM 1377 C C . ILE A 1 166 ? 15.901 7.228 -15.477 1.00 72.00 166 ILE A C 1
ATOM 1379 O O . ILE A 1 166 ? 17.041 6.775 -15.447 1.00 72.00 166 ILE A O 1
ATOM 1383 N N . GLN A 1 167 ? 15.585 8.257 -16.270 1.00 73.75 167 GLN A N 1
ATOM 1384 C CA . GLN A 1 167 ? 16.543 8.881 -17.192 1.00 73.75 167 GLN A CA 1
ATOM 1385 C C . GLN A 1 167 ? 17.534 9.845 -16.509 1.00 73.75 167 GLN A C 1
ATOM 1387 O O . GLN A 1 167 ? 18.543 10.211 -17.108 1.00 73.75 167 GLN A O 1
ATOM 1392 N N . LYS A 1 168 ? 17.281 10.266 -15.260 1.00 79.88 168 LYS A N 1
ATOM 1393 C CA . LYS A 1 168 ? 18.118 11.221 -14.512 1.00 79.88 168 LYS A CA 1
ATOM 1394 C C . LYS A 1 168 ? 18.679 10.574 -13.244 1.00 79.88 168 LYS A C 1
ATOM 1396 O O . LYS A 1 168 ? 18.059 10.620 -12.181 1.00 79.88 168 LYS A O 1
ATOM 1401 N N . SER A 1 169 ? 19.890 10.024 -13.352 1.00 75.44 169 SER A N 1
ATOM 1402 C CA . SER A 1 169 ? 20.538 9.210 -12.311 1.00 75.44 169 SER A CA 1
ATOM 1403 C C . SER A 1 169 ? 20.592 9.872 -10.927 1.00 75.44 169 SER A C 1
ATOM 1405 O O . SER A 1 169 ? 20.238 9.229 -9.942 1.00 75.44 169 SER A O 1
ATOM 1407 N N . VAL A 1 170 ? 20.963 11.153 -10.832 1.00 82.75 170 VAL A N 1
ATOM 1408 C CA . VAL A 1 170 ? 21.093 11.863 -9.542 1.00 82.75 170 VAL A CA 1
ATOM 1409 C C . VAL A 1 170 ? 19.747 11.980 -8.821 1.00 82.75 170 VAL A C 1
ATOM 1411 O O . VAL A 1 170 ? 19.629 11.611 -7.656 1.00 82.75 170 VAL A O 1
ATOM 1414 N N . ILE A 1 171 ? 18.715 12.440 -9.534 1.00 82.81 171 ILE A N 1
ATOM 1415 C CA . ILE A 1 171 ? 17.369 12.643 -8.981 1.00 82.81 171 ILE A CA 1
ATOM 1416 C C . ILE A 1 171 ? 16.778 11.302 -8.539 1.00 82.81 171 ILE A C 1
ATOM 1418 O O . ILE A 1 171 ? 16.238 11.195 -7.439 1.00 82.81 171 ILE A O 1
ATOM 1422 N N . TYR A 1 172 ? 16.950 10.265 -9.364 1.00 83.94 172 TYR A N 1
ATOM 1423 C CA . TYR A 1 172 ? 16.535 8.905 -9.043 1.00 83.94 172 TYR A CA 1
ATOM 1424 C C . TYR A 1 172 ? 17.114 8.442 -7.697 1.00 83.94 172 TYR A C 1
ATOM 1426 O O . TYR A 1 172 ? 16.355 8.052 -6.811 1.00 83.94 172 TYR A O 1
ATOM 1434 N N . HIS A 1 173 ? 18.431 8.554 -7.492 1.00 84.69 173 HIS A N 1
ATOM 1435 C CA . HIS A 1 173 ? 19.078 8.089 -6.257 1.00 84.69 173 HIS A CA 1
ATOM 1436 C C . HIS A 1 173 ? 18.549 8.813 -5.011 1.00 84.69 173 HIS A C 1
ATOM 1438 O O . HIS A 1 173 ? 18.251 8.161 -4.009 1.00 84.69 173 HIS A O 1
ATOM 1444 N N . SER A 1 174 ? 18.366 10.136 -5.071 1.00 88.50 174 SER A N 1
ATOM 1445 C CA . SER A 1 174 ? 17.814 10.909 -3.950 1.00 88.50 174 SER A CA 1
ATOM 1446 C C . SER A 1 174 ? 16.399 10.463 -3.570 1.00 88.50 174 SER A C 1
ATOM 1448 O O . SER A 1 174 ? 16.110 10.294 -2.384 1.00 88.50 174 SER A O 1
ATOM 1450 N N . PHE A 1 175 ? 15.530 10.207 -4.555 1.00 89.50 175 PHE A N 1
ATOM 1451 C CA . PHE A 1 175 ? 14.180 9.697 -4.298 1.00 89.50 175 PHE A CA 1
ATOM 1452 C C . PHE A 1 175 ? 14.193 8.300 -3.673 1.00 89.50 175 PHE A C 1
ATOM 1454 O O . PHE A 1 175 ? 13.399 8.029 -2.774 1.00 89.50 175 PHE A O 1
ATOM 1461 N N . TRP A 1 176 ? 15.109 7.422 -4.082 1.00 87.81 176 TRP A N 1
ATOM 1462 C CA . TRP A 1 176 ? 15.228 6.091 -3.481 1.00 87.81 176 TRP A CA 1
ATOM 1463 C C . TRP A 1 176 ? 15.761 6.118 -2.053 1.00 87.81 176 TRP A C 1
ATOM 1465 O O . TRP A 1 176 ? 15.249 5.377 -1.214 1.00 87.81 176 TRP A O 1
ATOM 1475 N N . ILE A 1 177 ? 16.716 7.000 -1.746 1.00 90.69 177 ILE A N 1
ATOM 1476 C CA . ILE A 1 177 ? 17.171 7.227 -0.366 1.00 90.69 177 ILE A CA 1
ATOM 1477 C C . ILE A 1 177 ? 16.000 7.719 0.488 1.00 90.69 177 ILE A C 1
ATOM 1479 O O . ILE A 1 177 ? 15.748 7.180 1.565 1.00 90.69 177 ILE A O 1
ATOM 1483 N N . PHE A 1 178 ? 15.235 8.692 -0.010 1.00 91.81 178 PHE A N 1
ATOM 1484 C CA . PHE A 1 178 ? 14.052 9.192 0.684 1.00 91.81 178 PHE A CA 1
ATOM 1485 C C . PHE A 1 178 ? 12.997 8.094 0.906 1.00 91.81 178 PHE A C 1
ATOM 1487 O O . PHE A 1 178 ? 12.492 7.936 2.017 1.00 91.81 178 PHE A O 1
ATOM 1494 N N . ASN A 1 179 ? 12.720 7.273 -0.111 1.00 93.12 179 ASN A N 1
ATOM 1495 C CA . ASN A 1 179 ? 11.816 6.127 0.003 1.00 93.12 179 ASN A CA 1
ATOM 1496 C C . ASN A 1 179 ? 12.294 5.113 1.054 1.00 93.12 179 ASN A C 1
ATOM 1498 O O . ASN A 1 179 ? 11.490 4.590 1.826 1.00 93.12 179 ASN A O 1
ATOM 1502 N N . ALA A 1 180 ? 13.601 4.841 1.102 1.00 91.50 180 ALA A N 1
ATOM 1503 C CA . ALA A 1 180 ? 14.195 3.940 2.082 1.00 91.50 180 ALA A CA 1
ATOM 1504 C C . ALA A 1 180 ? 14.050 4.486 3.511 1.00 91.50 180 ALA A C 1
ATOM 1506 O O . ALA A 1 180 ? 13.686 3.731 4.413 1.00 91.50 180 ALA A O 1
ATOM 1507 N N . LEU A 1 181 ? 14.249 5.794 3.710 1.00 94.62 181 LEU A N 1
ATOM 1508 C CA . LEU A 1 181 ? 14.022 6.459 4.997 1.00 94.62 181 LEU A CA 1
ATOM 1509 C C . LEU A 1 181 ? 12.552 6.378 5.429 1.00 94.62 181 LEU A C 1
ATOM 1511 O O . LEU A 1 181 ? 12.269 6.048 6.582 1.00 94.62 181 LEU A O 1
ATOM 1515 N N . LEU A 1 182 ? 11.613 6.615 4.508 1.00 94.94 182 LEU A N 1
ATOM 1516 C CA . LEU A 1 182 ? 10.182 6.466 4.781 1.00 94.94 182 LEU A CA 1
ATOM 1517 C C . LEU A 1 182 ? 9.811 5.021 5.133 1.00 94.94 182 LEU A C 1
ATOM 1519 O O . LEU A 1 182 ? 9.068 4.802 6.088 1.00 94.94 182 LEU A O 1
ATOM 1523 N N . ASN A 1 183 ? 10.336 4.036 4.399 1.00 93.00 183 ASN A N 1
ATOM 1524 C CA . ASN A 1 183 ? 10.101 2.617 4.681 1.00 93.00 183 ASN A CA 1
ATOM 1525 C C . ASN A 1 183 ? 10.682 2.214 6.044 1.00 93.00 183 ASN A C 1
ATOM 1527 O O . ASN A 1 183 ? 10.045 1.493 6.809 1.00 93.00 183 ASN A O 1
ATOM 1531 N N . PHE A 1 184 ? 11.873 2.709 6.384 1.00 93.31 184 PHE A N 1
ATOM 1532 C CA . PHE A 1 184 ? 12.475 2.481 7.695 1.00 93.31 184 PHE A CA 1
ATOM 1533 C C . PHE A 1 184 ? 11.606 3.060 8.818 1.00 93.31 184 PHE A C 1
ATOM 1535 O O . PHE A 1 184 ? 11.259 2.343 9.759 1.00 93.31 184 PHE A O 1
ATOM 1542 N N . LEU A 1 185 ? 11.185 4.323 8.687 1.00 95.50 185 LEU A N 1
ATOM 1543 C CA . LEU A 1 185 ? 10.284 4.971 9.641 1.00 95.50 185 LEU A CA 1
ATOM 1544 C C . LEU A 1 185 ? 8.977 4.183 9.794 1.00 95.50 185 LEU A C 1
ATOM 1546 O O . LEU A 1 185 ? 8.534 3.920 10.9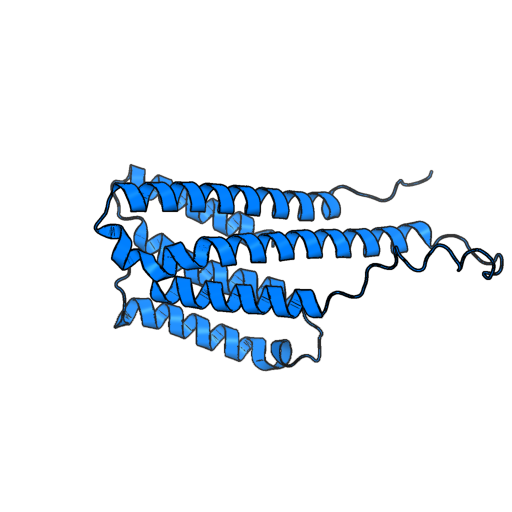12 1.00 95.50 185 LEU A O 1
ATOM 1550 N N . PHE A 1 186 ? 8.389 3.762 8.678 1.00 95.12 186 PHE A N 1
ATOM 1551 C CA . PHE A 1 186 ? 7.194 2.931 8.654 1.00 95.12 186 PHE A CA 1
ATOM 1552 C C . PHE A 1 186 ? 7.370 1.642 9.460 1.00 95.12 186 PHE A C 1
ATOM 1554 O O . PHE A 1 186 ? 6.561 1.360 10.347 1.00 95.12 186 PHE A O 1
ATOM 1561 N N . GLN A 1 187 ? 8.445 0.890 9.216 1.00 93.00 187 GLN A N 1
ATOM 1562 C CA . GLN A 1 187 ? 8.691 -0.358 9.937 1.00 93.00 187 GLN A CA 1
ATOM 1563 C C . GLN A 1 187 ? 8.886 -0.135 11.436 1.00 93.00 187 GLN A C 1
ATOM 1565 O O . GLN A 1 187 ? 8.307 -0.872 12.236 1.00 93.00 187 GLN A O 1
ATOM 1570 N N . VAL A 1 188 ? 9.623 0.907 11.832 1.00 93.94 188 VAL A N 1
ATOM 1571 C CA . VAL A 1 188 ? 9.805 1.257 13.249 1.00 93.94 188 VAL A CA 1
ATOM 1572 C C . VAL A 1 188 ? 8.462 1.561 13.913 1.00 93.94 188 VAL A C 1
ATOM 1574 O O . VAL A 1 188 ? 8.159 1.001 14.966 1.00 93.94 188 VAL A O 1
ATOM 1577 N N . LEU A 1 189 ? 7.621 2.399 13.302 1.00 94.38 189 LEU A N 1
ATOM 1578 C CA . LEU A 1 189 ? 6.321 2.763 13.874 1.00 94.38 189 LEU A CA 1
ATOM 1579 C C . LEU A 1 189 ? 5.380 1.558 13.999 1.00 94.38 189 LEU A C 1
ATOM 1581 O O . LEU A 1 189 ? 4.705 1.403 15.020 1.00 94.38 189 LEU A O 1
ATOM 1585 N N . VAL A 1 190 ? 5.364 0.674 12.999 1.00 92.75 190 VAL A N 1
ATOM 1586 C CA . VAL A 1 190 ? 4.568 -0.558 13.048 1.00 92.75 190 VAL A CA 1
ATOM 1587 C C . VAL A 1 190 ? 5.070 -1.492 14.147 1.00 92.75 190 VAL A C 1
ATOM 1589 O O . VAL A 1 190 ? 4.261 -2.013 14.918 1.00 92.75 190 VAL A O 1
ATOM 1592 N N . LEU A 1 191 ? 6.387 -1.681 14.261 1.00 92.38 191 LEU A N 1
ATOM 1593 C CA . LEU A 1 191 ? 6.989 -2.506 15.309 1.00 92.38 191 LEU A CA 1
ATOM 1594 C C . LEU A 1 191 ? 6.690 -1.950 16.702 1.00 92.38 191 LEU A C 1
ATOM 1596 O O . LEU A 1 191 ? 6.305 -2.717 17.579 1.00 92.38 191 LEU A O 1
ATOM 1600 N N . LEU A 1 192 ? 6.778 -0.633 16.903 1.00 91.19 192 LEU A N 1
ATOM 1601 C CA . LEU A 1 192 ? 6.400 0.011 18.165 1.00 91.19 192 LEU A CA 1
ATOM 1602 C C . LEU A 1 192 ? 4.915 -0.197 18.490 1.00 91.19 192 LEU A C 1
ATOM 1604 O O . LEU A 1 192 ? 4.568 -0.484 19.640 1.00 91.19 192 LEU A O 1
ATOM 1608 N N . GLY A 1 193 ? 4.043 -0.093 17.482 1.00 87.94 193 GLY A N 1
ATOM 1609 C CA . GLY A 1 193 ? 2.613 -0.363 17.615 1.00 87.94 193 GLY A CA 1
ATOM 1610 C C . GLY A 1 193 ? 2.336 -1.796 18.074 1.00 87.94 193 GLY A C 1
ATOM 1611 O O . GLY A 1 193 ? 1.583 -1.998 19.030 1.00 87.94 193 GLY A O 1
ATOM 1612 N N . LEU A 1 194 ? 2.990 -2.781 17.451 1.00 88.81 194 LEU A N 1
ATOM 1613 C CA . LEU A 1 194 ? 2.858 -4.202 17.796 1.00 88.81 194 LEU A CA 1
ATOM 1614 C C . LEU A 1 194 ? 3.499 -4.546 19.147 1.00 88.81 194 LEU A C 1
ATOM 1616 O O . LEU A 1 194 ? 2.884 -5.243 19.953 1.00 88.81 194 LEU A O 1
ATOM 1620 N N . TRP A 1 195 ? 4.694 -4.023 19.431 1.00 86.56 195 TRP A N 1
ATOM 1621 C CA . TRP A 1 195 ? 5.416 -4.236 20.689 1.00 86.56 195 TRP A CA 1
ATOM 1622 C C . TRP A 1 195 ? 4.576 -3.824 21.899 1.00 86.56 195 TRP A C 1
ATOM 1624 O O . TRP A 1 195 ? 4.487 -4.554 22.888 1.00 86.56 195 TRP A O 1
ATOM 1634 N N . ARG A 1 196 ? 3.903 -2.670 21.804 1.00 81.00 196 ARG A N 1
ATOM 1635 C CA . ARG A 1 196 ? 3.018 -2.170 22.865 1.00 81.00 196 ARG A CA 1
ATOM 1636 C C . ARG A 1 196 ? 1.846 -3.102 23.165 1.00 81.00 196 ARG A C 1
ATOM 1638 O O . ARG A 1 196 ? 1.437 -3.161 24.323 1.00 81.00 196 ARG A O 1
ATOM 1645 N N . VAL A 1 197 ? 1.331 -3.811 22.161 1.00 81.06 197 VAL A N 1
ATOM 1646 C CA . VAL A 1 197 ? 0.253 -4.798 22.332 1.00 81.06 197 VAL A CA 1
ATOM 1647 C C . VAL A 1 197 ? 0.805 -6.111 22.895 1.00 81.06 197 VAL A C 1
ATOM 1649 O O . VAL A 1 197 ? 0.208 -6.681 23.801 1.00 81.06 197 VAL A O 1
ATOM 1652 N N . ALA A 1 198 ? 1.959 -6.572 22.406 1.00 80.81 198 ALA A N 1
ATOM 1653 C CA . ALA A 1 198 ? 2.514 -7.878 22.758 1.00 80.81 198 ALA A CA 1
ATOM 1654 C C . ALA A 1 198 ? 3.098 -7.957 24.183 1.00 80.81 198 ALA A C 1
ATOM 1656 O O . ALA A 1 198 ? 2.923 -8.969 24.861 1.00 80.81 198 ALA A O 1
ATOM 1657 N N . PHE A 1 199 ? 3.787 -6.911 24.657 1.00 74.62 199 PHE A N 1
ATOM 1658 C CA . PHE A 1 199 ? 4.622 -7.001 25.869 1.00 74.62 199 PHE A CA 1
ATOM 1659 C C . PHE A 1 199 ? 4.042 -6.353 27.133 1.00 74.62 199 PHE A C 1
ATOM 1661 O O . PHE A 1 199 ? 4.680 -6.391 28.183 1.00 74.62 199 PHE A O 1
ATOM 1668 N N . ARG A 1 200 ? 2.823 -5.800 27.106 1.00 63.91 200 ARG A N 1
ATOM 1669 C CA . ARG A 1 200 ? 2.151 -5.337 28.336 1.00 63.91 200 ARG A CA 1
ATOM 1670 C C . ARG A 1 200 ? 1.143 -6.370 28.839 1.00 63.91 200 ARG A C 1
ATOM 1672 O O . ARG A 1 200 ? -0.060 -6.209 28.661 1.00 63.91 200 ARG A O 1
ATOM 1679 N N . ARG A 1 201 ? 1.642 -7.417 29.508 1.00 54.56 201 ARG A N 1
ATOM 1680 C CA . ARG A 1 201 ? 0.802 -8.283 30.355 1.00 54.56 201 ARG A CA 1
ATOM 1681 C C . ARG A 1 201 ? 0.278 -7.476 31.556 1.00 54.56 201 ARG A C 1
ATOM 1683 O O . ARG A 1 201 ? 1.014 -6.624 32.065 1.00 54.56 201 ARG A O 1
ATOM 1690 N N . PRO A 1 202 ? -0.963 -7.710 32.024 1.00 52.62 202 PRO A N 1
ATOM 1691 C CA . PRO A 1 202 ? -1.418 -7.143 33.287 1.00 52.62 202 PRO A CA 1
ATOM 1692 C C . PRO A 1 202 ? -0.467 -7.611 34.390 1.00 52.62 202 PRO A C 1
ATOM 1694 O O . PRO A 1 202 ? -0.089 -8.783 34.421 1.00 52.62 202 PRO A O 1
ATOM 1697 N N . LYS A 1 203 ? -0.047 -6.696 35.271 1.00 47.22 203 LYS A N 1
ATOM 1698 C CA . LYS A 1 203 ? 0.619 -7.086 36.516 1.00 47.22 203 LYS A CA 1
ATOM 1699 C C . LYS A 1 203 ? -0.327 -8.062 37.220 1.00 47.22 203 LYS A C 1
ATOM 1701 O O . LYS A 1 203 ? -1.406 -7.649 37.634 1.00 47.22 203 LYS A O 1
ATOM 1706 N N . LEU A 1 204 ? 0.044 -9.339 37.285 1.00 49.41 204 LEU A N 1
ATOM 1707 C CA . LEU A 1 204 ? -0.592 -10.296 38.181 1.00 49.41 204 LEU A CA 1
ATOM 1708 C C . LEU A 1 204 ? -0.292 -9.792 39.592 1.00 49.41 204 LEU A C 1
ATOM 1710 O O . LEU A 1 204 ? 0.847 -9.867 40.046 1.00 49.41 204 LEU A O 1
ATOM 1714 N N . SER A 1 205 ? -1.282 -9.164 40.221 1.00 53.84 205 SER A N 1
ATOM 1715 C CA . SER A 1 205 ? -1.266 -8.948 41.661 1.00 53.84 205 SER A CA 1
ATOM 1716 C C . SER A 1 205 ? -1.460 -10.319 42.303 1.00 53.84 205 SER A C 1
ATOM 1718 O O . SER A 1 205 ? -2.542 -10.894 42.165 1.00 53.84 205 SER A O 1
ATOM 1720 N N . PHE A 1 206 ? -0.395 -10.853 42.897 1.00 53.44 206 PHE A N 1
ATOM 1721 C CA . PHE A 1 206 ? -0.489 -11.921 43.887 1.00 53.44 206 PHE A CA 1
ATOM 1722 C C . PHE A 1 206 ? -0.954 -11.334 45.218 1.00 53.44 206 PHE A C 1
ATOM 1724 O O . PHE A 1 206 ? -0.586 -10.165 45.487 1.00 53.44 206 PHE A O 1
#

Secondary structure (DSSP, 8-state):
-HHHHHHHHHHHHHHHHHHHTT---HHHHHHHHHHHHHHHHHHHHHHS-TTSHHHHSHHHHHHHHHHHHHHIIIIIS-TTS--HHHHHHHHHHHHHHHHHHHHTPPPPGGGTTTTGGGS--S--S--HHHHHHHHHHHHHHHHHHHHHHHHHHHHHHHHHTHHHHTT-HHHHHHHHHHHHHHHHHHHHHHHHHHHHHHS-------

pLDDT: mean 83.54, std 15.96, range [41.06, 97.88]

Sequence (206 aa):
MGYFLLFNWLTEAGARVAIYLSSNNLPLLHFYTLGEFVLLSFFYRTLFPQHGFFRKYFVVILTTVSLLIVLNTIFLQSIYAFNSYAKTLVQIILIIYAIVYFFHLPEAPSFQKSESWYRAPLDQMNPGGMSNFRKHEGWSLRLINSAVLIYYCGSLFIFMFSNVFIQKSVIYHSFWIFNALLNFLFQVLVLLGLWRVAFRRPKLSF